Protein AF-A0A0M9WI41-F1 (afdb_monomer_lite)

Secondary structure (DSSP, 8-state):
--S-------HHHHHHHIIIII--SS--SS--TTHHHHHHHHHHHHHHHHHHHHHTS-HHHHHHHHHHHHHHHHHHHHB-SSSB-HHHHHHHHHTHHHH-EEEEEEGGGTEEEEEEEEGGGTEEEEEEEESS--HHHHHH-SS-EEEEE-SEEEEEEGGGGT-HHHHHHHHHHHHHHHH---GGGSPEEEETTEEEE-TTSPPPTHIIIIIIHHHHHTTEEE--PPPEEEEE---EE-SS-SS-EE--HHHHHHHHHHHHHHHHHS-TTHHHHHHHHHHHHHHHHHHHSTTS-SSHHHHHHHHHHHHHHHHHHHT-

pLDDT: mean 89.8, std 12.66, range [29.66, 98.81]

Organism: NCBI:txid229535

Sequence (316 aa):
MSQSQAMDVDGDLSSFIFHHIFLPLRLPQEAESNLVHLENRMIVVIRGVLQDFIQNVSPEAQQRWALARSMLGSWIQFHDEQGISELGLEIALSDLKTSGAIACHIRAQNCGWVAFYDGDKERLLVDAFEVSAQGKSVLSSSGGLLRRFPGVSVIISADKLVDPTFRSYLAATISQLASEEVSDMLPKSTKAEIEVDKIRETIHPGLVTEGLMIQLLALGTHNEEVKLVKCVRDEVNWMSALLPWRRSPAWLALRVALQLVLRRCFPQTEGRLHYKNFMLYLMATLAAKEGLSVRSHELVDCWKISHTRIGRRIYK

InterPro domains:
  IPR046541 Domain of unknown function DUF6606 [PF20255] (17-286)

Structure (mmCIF, N/CA/C/O backbone):
data_AF-A0A0M9WI41-F1
#
_entry.id   AF-A0A0M9WI41-F1
#
loop_
_atom_site.group_PDB
_atom_site.id
_atom_site.type_symbol
_atom_site.label_atom_id
_atom_site.label_alt_id
_atom_site.label_comp_id
_atom_site.label_asym_id
_atom_site.label_entity_id
_atom_site.label_seq_id
_atom_site.pdbx_PDB_ins_code
_atom_site.Cartn_x
_atom_site.Cartn_y
_atom_site.Cartn_z
_atom_site.occupancy
_atom_site.B_iso_or_equiv
_atom_site.auth_seq_id
_atom_site.auth_comp_id
_atom_site.auth_asym_id
_atom_site.auth_atom_id
_atom_site.pdbx_PDB_model_num
ATOM 1 N N . MET A 1 1 ? 11.045 20.051 17.468 1.00 31.20 1 MET A N 1
ATOM 2 C CA . MET A 1 1 ? 11.601 20.923 16.412 1.00 31.20 1 MET A CA 1
ATOM 3 C C . MET A 1 1 ? 10.467 21.287 15.463 1.00 31.20 1 MET A C 1
ATOM 5 O O . MET A 1 1 ? 9.684 20.412 15.128 1.00 31.20 1 MET A O 1
ATOM 9 N N . SER A 1 2 ? 10.341 22.588 15.195 1.00 29.66 2 SER A N 1
ATOM 10 C CA . SER A 1 2 ? 9.330 23.340 14.428 1.00 29.66 2 SER A CA 1
ATOM 11 C C . SER A 1 2 ? 8.346 22.584 13.519 1.00 29.66 2 SER A C 1
ATOM 13 O O . SER A 1 2 ? 8.741 21.888 12.588 1.00 29.66 2 SER A O 1
ATOM 15 N N . GLN A 1 3 ? 7.055 22.865 13.725 1.00 34.47 3 GLN A N 1
ATOM 16 C CA . GLN A 1 3 ? 5.992 22.771 12.718 1.00 34.47 3 GLN A CA 1
ATOM 17 C C . GLN A 1 3 ? 6.294 23.727 11.543 1.00 34.47 3 GLN A C 1
ATOM 19 O O . GLN A 1 3 ? 6.925 24.762 11.744 1.00 34.47 3 GLN A O 1
ATOM 24 N N . SER A 1 4 ? 5.824 23.389 10.337 1.00 34.81 4 SER A N 1
ATOM 25 C CA . SER A 1 4 ? 6.022 24.122 9.071 1.00 34.81 4 SER A CA 1
ATOM 26 C C . SER A 1 4 ? 7.413 24.005 8.418 1.00 34.81 4 SER A C 1
ATOM 28 O O . SER A 1 4 ? 8.068 25.005 8.135 1.00 34.81 4 SER A O 1
ATOM 30 N N . GLN A 1 5 ? 7.821 22.789 8.043 1.00 36.19 5 GLN A N 1
ATOM 31 C CA . GLN A 1 5 ? 8.461 22.656 6.730 1.00 36.19 5 GLN A CA 1
ATOM 32 C C . GLN A 1 5 ? 7.335 22.757 5.703 1.00 36.19 5 GLN A C 1
ATOM 34 O O . GLN A 1 5 ? 6.486 21.867 5.619 1.00 36.19 5 GLN A O 1
ATOM 39 N N . ALA A 1 6 ? 7.284 23.866 4.963 1.00 42.97 6 ALA A N 1
ATOM 40 C CA . ALA A 1 6 ? 6.558 23.888 3.705 1.00 42.97 6 ALA A CA 1
ATOM 41 C C . ALA A 1 6 ? 6.983 22.633 2.930 1.00 42.97 6 ALA A C 1
ATOM 43 O O . ALA A 1 6 ? 8.174 22.348 2.835 1.00 42.97 6 ALA A O 1
ATOM 44 N N . MET A 1 7 ? 6.016 21.830 2.488 1.00 54.47 7 MET A N 1
ATOM 45 C CA . MET A 1 7 ? 6.283 20.645 1.679 1.00 54.47 7 MET A CA 1
ATOM 46 C C . MET A 1 7 ? 6.990 21.096 0.399 1.00 54.47 7 MET A C 1
ATOM 48 O O . MET A 1 7 ? 6.311 21.501 -0.545 1.00 54.47 7 MET A O 1
ATOM 52 N N . ASP A 1 8 ? 8.321 21.087 0.402 1.00 59.47 8 ASP A N 1
ATOM 53 C CA . ASP A 1 8 ? 9.136 21.542 -0.716 1.00 59.47 8 ASP A CA 1
ATOM 54 C C . ASP A 1 8 ? 9.048 20.488 -1.824 1.00 59.47 8 ASP A C 1
ATOM 56 O O . ASP A 1 8 ? 9.677 19.421 -1.794 1.00 59.47 8 ASP A O 1
ATOM 60 N N . VAL A 1 9 ? 8.106 20.728 -2.733 1.00 69.75 9 VAL A N 1
ATOM 61 C CA . VAL A 1 9 ? 7.924 19.944 -3.947 1.00 69.75 9 VAL A CA 1
ATOM 62 C C . VAL A 1 9 ? 8.854 20.564 -4.976 1.00 69.75 9 VAL A C 1
ATOM 64 O O . VAL A 1 9 ? 8.488 21.523 -5.651 1.00 69.75 9 VAL A O 1
ATOM 67 N N . ASP A 1 10 ? 10.066 20.027 -5.052 1.00 84.31 10 ASP A N 1
ATOM 68 C CA . ASP A 1 10 ? 11.002 20.368 -6.119 1.00 84.31 10 ASP A CA 1
ATOM 69 C C . ASP A 1 10 ? 10.506 19.861 -7.487 1.00 84.31 10 ASP A C 1
ATOM 71 O O . ASP A 1 10 ? 9.485 19.172 -7.606 1.00 84.31 10 ASP A O 1
ATOM 75 N N . GLY A 1 11 ? 11.239 20.220 -8.544 1.00 84.44 11 GLY A N 1
ATOM 76 C CA . GLY A 1 11 ? 10.894 19.852 -9.918 1.00 84.44 11 GLY A CA 1
ATOM 77 C C . GLY A 1 11 ? 10.812 18.340 -10.154 1.00 84.44 11 GLY A C 1
ATOM 78 O O . GLY A 1 11 ? 9.956 17.893 -10.920 1.00 84.44 11 GLY A O 1
ATOM 79 N N . ASP A 1 12 ? 11.633 17.548 -9.463 1.00 89.12 12 ASP A N 1
ATOM 80 C CA . ASP A 1 12 ? 11.678 16.094 -9.638 1.00 89.12 12 ASP A CA 1
ATOM 81 C C . ASP A 1 12 ? 10.449 15.431 -9.013 1.00 89.12 12 ASP A C 1
ATOM 83 O O . ASP A 1 12 ? 9.746 14.662 -9.676 1.00 89.12 12 ASP A O 1
ATOM 87 N N . LEU A 1 13 ? 10.118 15.779 -7.764 1.00 91.62 13 LEU A N 1
ATOM 88 C CA . LEU A 1 13 ? 8.909 15.285 -7.103 1.00 91.62 13 LEU A CA 1
ATOM 89 C C . LEU A 1 13 ? 7.640 15.769 -7.811 1.00 91.62 13 LEU A C 1
ATOM 91 O O . LEU A 1 13 ? 6.653 15.034 -7.894 1.00 91.62 13 LEU A O 1
ATOM 95 N N . SER A 1 14 ? 7.668 16.993 -8.336 1.00 89.75 14 SER A N 1
ATOM 96 C CA . SER A 1 14 ? 6.590 17.564 -9.138 1.00 89.75 14 SER A CA 1
ATOM 97 C C . SER A 1 14 ? 6.302 16.723 -10.386 1.00 89.75 14 SER A C 1
ATOM 99 O O . SER A 1 14 ? 5.189 16.216 -10.565 1.00 89.75 14 SER A O 1
ATOM 101 N N . SER A 1 15 ? 7.340 16.484 -11.191 1.00 90.38 15 SER A N 1
ATOM 102 C CA . SER A 1 15 ? 7.292 15.632 -12.382 1.00 90.38 15 SER A CA 1
ATOM 103 C C . SER A 1 15 ? 6.835 14.210 -12.041 1.00 90.38 15 SER A C 1
ATOM 105 O O . SER A 1 15 ? 5.953 13.649 -12.698 1.00 90.38 15 SER A O 1
ATOM 107 N N . PHE A 1 16 ? 7.353 13.638 -10.953 1.00 93.69 16 PHE A N 1
ATOM 108 C CA . PHE A 1 16 ? 6.948 12.318 -10.481 1.00 93.69 16 PHE A CA 1
ATOM 109 C C . PHE A 1 16 ? 5.452 12.257 -10.131 1.00 93.69 16 PHE A C 1
ATOM 111 O O . PHE A 1 16 ? 4.718 11.379 -10.587 1.00 93.69 16 PHE A O 1
ATOM 118 N N . ILE A 1 17 ? 4.933 13.223 -9.371 1.00 93.50 17 ILE A N 1
ATOM 119 C CA . ILE A 1 17 ? 3.500 13.282 -9.054 1.00 93.50 17 ILE A CA 1
ATOM 120 C C . ILE A 1 17 ? 2.664 13.425 -10.333 1.00 93.50 17 ILE A C 1
ATOM 122 O O . ILE A 1 17 ? 1.634 12.753 -10.470 1.00 93.50 17 ILE A O 1
ATOM 126 N N . PHE A 1 18 ? 3.100 14.254 -11.283 1.00 90.44 18 PHE A N 1
ATOM 127 C CA . PHE A 1 18 ? 2.422 14.423 -12.565 1.00 90.44 18 PHE A CA 1
ATOM 128 C C . PHE A 1 18 ? 2.295 13.089 -13.317 1.00 90.44 18 PHE A C 1
ATOM 130 O O . PHE A 1 18 ? 1.178 12.637 -13.608 1.00 90.44 18 PHE A O 1
ATOM 137 N N . HIS A 1 19 ? 3.410 12.393 -13.536 1.00 92.81 19 HIS A N 1
ATOM 138 C CA . HIS A 1 19 ? 3.426 11.131 -14.276 1.00 92.81 19 HIS A CA 1
ATOM 139 C C . HIS A 1 19 ? 2.694 9.993 -13.543 1.00 92.81 19 HIS A C 1
ATOM 141 O O . HIS A 1 19 ? 1.961 9.224 -14.170 1.00 92.81 19 HIS A O 1
ATOM 147 N N . HIS A 1 20 ? 2.800 9.900 -12.213 1.00 94.19 20 HIS A N 1
ATOM 148 C CA . HIS A 1 20 ? 2.302 8.738 -11.466 1.00 94.19 20 HIS A CA 1
ATOM 149 C C . HIS A 1 20 ? 0.870 8.921 -10.920 1.00 94.19 20 HIS A C 1
ATOM 151 O O . HIS A 1 20 ? 0.096 7.952 -10.882 1.00 94.19 20 HIS A O 1
ATOM 157 N N . ILE A 1 21 ? 0.439 10.139 -10.562 1.00 93.31 21 ILE A N 1
ATOM 158 C CA . ILE A 1 21 ? -0.914 10.410 -10.030 1.00 93.31 21 ILE A CA 1
ATOM 159 C C . ILE A 1 21 ? -1.882 10.840 -11.139 1.00 93.31 21 ILE A C 1
ATOM 161 O O . ILE A 1 21 ? -2.954 10.221 -11.303 1.00 93.31 21 ILE A O 1
ATOM 165 N N . PHE A 1 22 ? -1.516 11.866 -11.913 1.00 90.38 22 PHE A N 1
ATOM 166 C CA . PHE A 1 22 ? -2.367 12.394 -12.983 1.00 90.38 22 PHE A CA 1
ATOM 167 C C . PHE A 1 22 ? -2.389 11.454 -14.186 1.00 90.38 22 PHE A C 1
ATOM 169 O O . PHE A 1 22 ? -3.486 11.166 -14.681 1.00 90.38 22 PHE A O 1
ATOM 176 N N . LEU A 1 23 ? -1.233 10.861 -14.513 1.00 89.75 23 LEU A N 1
ATOM 177 C CA . LEU A 1 23 ? -1.038 9.920 -15.619 1.00 89.75 23 LEU A CA 1
ATOM 178 C C . LEU A 1 23 ? -1.411 10.575 -16.969 1.00 89.75 23 LEU A C 1
ATOM 180 O O . LEU A 1 23 ? -2.476 10.267 -17.519 1.00 89.75 23 LEU A O 1
ATOM 184 N N . PRO A 1 24 ? -0.596 11.536 -17.449 1.00 89.19 24 PRO A N 1
ATOM 185 C CA . PRO A 1 24 ? -0.806 12.245 -18.713 1.00 89.19 24 PRO A CA 1
ATOM 186 C C . PRO A 1 24 ? -0.616 11.325 -19.929 1.00 89.19 24 PRO A C 1
ATOM 188 O O . PRO A 1 24 ? -0.199 10.179 -19.804 1.00 89.19 24 PRO A O 1
ATOM 191 N N . LEU A 1 25 ? -0.913 11.838 -21.129 1.00 84.69 25 LEU A N 1
ATOM 192 C CA . LEU A 1 25 ? -0.754 11.080 -22.380 1.00 84.69 25 LEU A CA 1
ATOM 193 C C . LEU A 1 25 ? 0.713 10.810 -22.737 1.00 84.69 25 LEU A C 1
ATOM 195 O O . LEU A 1 25 ? 1.020 9.777 -23.322 1.00 84.69 25 LEU A O 1
ATOM 199 N N . ARG A 1 26 ? 1.610 11.751 -22.427 1.00 87.75 26 ARG A N 1
ATOM 200 C CA . ARG A 1 26 ? 3.051 11.586 -22.634 1.00 87.75 26 ARG A CA 1
ATOM 201 C C . ARG A 1 26 ? 3.678 11.160 -21.321 1.00 87.75 26 ARG A C 1
ATOM 203 O O . ARG A 1 26 ? 3.680 11.933 -20.371 1.00 87.75 26 ARG A O 1
ATOM 210 N N . LEU A 1 27 ? 4.183 9.937 -21.295 1.00 91.69 27 LEU A N 1
ATOM 211 C CA . LEU A 1 27 ? 4.815 9.336 -20.129 1.00 91.69 27 LEU A CA 1
ATOM 212 C C . LEU A 1 27 ? 6.307 9.116 -20.401 1.00 91.69 27 LEU A C 1
ATOM 214 O O . LEU A 1 27 ? 6.694 8.992 -21.576 1.00 91.69 27 LEU A O 1
ATOM 218 N N . PRO A 1 28 ? 7.139 9.055 -19.347 1.00 93.88 28 PRO A N 1
ATOM 219 C CA . PRO A 1 28 ? 8.544 8.718 -19.495 1.00 93.88 28 PRO A CA 1
ATOM 220 C C . PRO A 1 28 ? 8.719 7.349 -20.159 1.00 93.88 28 PRO A C 1
ATOM 222 O O . PRO A 1 28 ? 7.807 6.523 -20.199 1.00 93.88 28 PRO A O 1
ATOM 225 N N . GLN A 1 29 ? 9.901 7.137 -20.729 1.00 93.88 29 GLN A N 1
ATOM 226 C CA . GLN A 1 29 ? 10.252 5.935 -21.495 1.00 93.88 29 GLN A CA 1
ATOM 227 C C . GLN A 1 29 ? 11.354 5.114 -20.811 1.00 93.88 29 GLN A C 1
ATOM 229 O O . GLN A 1 29 ? 11.883 4.171 -21.393 1.00 93.88 29 GLN A O 1
ATOM 234 N N . GLU A 1 30 ? 11.719 5.493 -19.592 1.00 94.00 30 GLU A N 1
ATOM 235 C CA . GLU A 1 30 ? 12.768 4.885 -18.785 1.00 94.00 30 GLU A CA 1
ATOM 236 C C . GLU A 1 30 ? 12.355 4.964 -17.314 1.00 94.00 30 GLU A C 1
ATOM 238 O O . GLU A 1 30 ? 11.685 5.916 -16.909 1.00 94.00 30 GLU A O 1
ATOM 243 N N . ALA A 1 31 ? 12.714 3.941 -16.539 1.00 92.62 31 ALA A N 1
ATOM 244 C CA . ALA A 1 31 ? 12.474 3.918 -15.101 1.00 92.62 31 ALA A CA 1
ATOM 245 C C . ALA A 1 31 ? 13.255 5.027 -14.376 1.00 92.62 31 ALA A C 1
ATOM 247 O O . ALA A 1 31 ? 14.412 5.299 -14.694 1.00 92.62 31 ALA A O 1
ATOM 248 N N . GLU A 1 32 ? 12.650 5.629 -13.354 1.00 93.56 32 GLU A N 1
ATOM 249 C CA . GLU A 1 32 ? 13.324 6.606 -12.504 1.00 93.56 32 GLU A CA 1
ATOM 250 C C . GLU A 1 32 ? 14.448 5.957 -11.681 1.00 93.56 32 GLU A C 1
ATOM 252 O O . GLU A 1 32 ? 14.227 4.985 -10.955 1.00 93.56 32 GLU A O 1
ATOM 257 N N . SER A 1 33 ? 15.651 6.536 -11.723 1.00 91.31 33 SER A N 1
ATOM 258 C CA . SER A 1 33 ? 16.814 6.045 -10.965 1.00 91.31 33 SER A CA 1
ATOM 259 C C . SER A 1 33 ? 16.666 6.210 -9.446 1.00 91.31 33 SER A C 1
ATOM 261 O O . SER A 1 33 ? 17.245 5.446 -8.681 1.00 91.31 33 SER A O 1
ATOM 263 N N . ASN A 1 34 ? 15.860 7.175 -9.002 1.00 92.81 34 ASN A N 1
ATOM 264 C CA . ASN A 1 34 ? 15.563 7.489 -7.603 1.00 92.81 34 ASN A CA 1
ATOM 265 C C . ASN A 1 34 ? 14.100 7.169 -7.226 1.00 92.81 34 ASN A C 1
ATOM 267 O O . ASN A 1 34 ? 13.521 7.821 -6.354 1.00 92.81 34 ASN A O 1
ATOM 271 N N . LEU A 1 35 ? 13.497 6.158 -7.868 1.00 93.75 35 LEU A N 1
ATOM 272 C CA . LEU A 1 35 ? 12.086 5.785 -7.695 1.00 93.75 35 LEU A CA 1
ATOM 273 C C . LEU A 1 35 ? 11.666 5.651 -6.221 1.00 93.75 35 LEU A C 1
ATOM 275 O O . LEU A 1 35 ? 10.645 6.205 -5.824 1.00 93.75 35 LEU A O 1
ATOM 279 N N . VAL A 1 36 ? 12.451 4.944 -5.399 1.00 94.31 36 VAL A N 1
ATOM 280 C CA . VAL A 1 36 ? 12.124 4.707 -3.977 1.00 94.31 36 VAL A CA 1
ATOM 281 C C . VAL A 1 36 ? 12.043 6.021 -3.199 1.00 94.31 36 VAL A C 1
ATOM 283 O O . VAL A 1 36 ? 11.078 6.261 -2.472 1.00 94.31 36 VAL A O 1
ATOM 286 N N . HIS A 1 37 ? 13.021 6.901 -3.406 1.00 95.06 37 HIS A N 1
ATOM 287 C CA . HIS A 1 37 ? 13.077 8.214 -2.775 1.00 95.06 37 HIS A CA 1
ATOM 288 C C . HIS A 1 37 ? 11.865 9.081 -3.162 1.00 95.06 37 HIS A C 1
ATOM 290 O O . HIS A 1 37 ? 11.204 9.668 -2.299 1.00 95.06 37 HIS A O 1
ATOM 296 N N . LEU A 1 38 ? 11.519 9.116 -4.454 1.00 95.62 38 LEU A N 1
ATOM 297 C CA . LEU A 1 38 ? 10.366 9.866 -4.964 1.00 95.62 38 LEU A CA 1
ATOM 298 C C . LEU A 1 38 ? 9.029 9.304 -4.457 1.00 95.62 38 LEU A C 1
ATOM 300 O O . LEU A 1 38 ? 8.138 10.073 -4.091 1.00 95.62 38 LEU A O 1
ATOM 304 N N . GLU A 1 39 ? 8.888 7.978 -4.365 1.00 96.12 39 GLU A N 1
ATOM 305 C CA . GLU A 1 39 ? 7.703 7.339 -3.785 1.00 96.12 39 GLU A CA 1
ATOM 306 C C . GLU A 1 39 ? 7.530 7.693 -2.303 1.00 96.12 39 GLU A C 1
ATOM 308 O O . GLU A 1 39 ? 6.428 8.070 -1.894 1.00 96.12 39 GLU A O 1
ATOM 313 N N . ASN A 1 40 ? 8.605 7.649 -1.510 1.00 95.31 40 ASN A N 1
ATOM 314 C CA . ASN A 1 40 ? 8.564 8.013 -0.092 1.00 95.31 40 ASN A CA 1
ATOM 315 C C . ASN A 1 40 ? 8.147 9.483 0.090 1.00 95.31 40 ASN A C 1
ATOM 317 O O . ASN A 1 40 ? 7.231 9.786 0.863 1.00 95.31 40 ASN A O 1
ATOM 321 N N . ARG A 1 41 ? 8.726 10.405 -0.692 1.00 95.44 41 ARG A N 1
ATOM 322 C CA . ARG A 1 41 ? 8.338 11.827 -0.679 1.00 95.44 41 ARG A CA 1
ATOM 323 C C . ARG A 1 41 ? 6.896 12.054 -1.141 1.00 95.44 41 ARG A C 1
ATOM 325 O O . ARG A 1 41 ? 6.181 12.855 -0.537 1.00 95.44 41 ARG A O 1
ATOM 332 N N . MET A 1 42 ? 6.420 11.327 -2.155 1.00 96.00 42 MET A N 1
ATOM 333 C CA . MET A 1 42 ? 5.022 11.382 -2.602 1.00 96.00 42 MET A CA 1
ATOM 334 C C . MET A 1 42 ? 4.056 10.985 -1.473 1.00 96.00 42 MET A C 1
ATOM 336 O O . MET A 1 42 ? 3.012 11.618 -1.303 1.00 96.00 42 MET A O 1
ATOM 340 N N . ILE A 1 43 ? 4.389 9.973 -0.669 1.00 96.69 43 ILE A N 1
ATOM 341 C CA . ILE A 1 43 ? 3.553 9.544 0.463 1.00 96.69 43 ILE A CA 1
ATOM 342 C C . ILE A 1 43 ? 3.502 10.622 1.553 1.00 96.69 43 ILE A C 1
ATOM 344 O O . ILE A 1 43 ? 2.416 10.911 2.065 1.00 96.69 43 ILE A O 1
ATOM 348 N N . VAL A 1 44 ? 4.629 11.283 1.847 1.00 96.31 44 VAL A N 1
ATOM 349 C CA . VAL A 1 44 ? 4.669 12.457 2.741 1.00 96.31 44 VAL A CA 1
ATOM 350 C C . VAL A 1 44 ? 3.735 13.555 2.229 1.00 96.31 44 VAL A C 1
ATOM 352 O O . VAL A 1 44 ? 2.929 14.085 2.998 1.00 96.31 44 VAL A O 1
ATOM 355 N N . VAL A 1 45 ? 3.771 13.840 0.921 1.00 96.06 45 VAL A N 1
ATOM 356 C CA . VAL A 1 45 ? 2.882 14.827 0.295 1.00 96.06 45 VAL A CA 1
ATOM 357 C C . VAL A 1 45 ? 1.412 14.461 0.476 1.00 96.06 45 VAL A C 1
ATOM 359 O O . VAL A 1 45 ? 0.612 15.292 0.910 1.00 96.06 45 VAL A O 1
ATOM 362 N N . ILE A 1 46 ? 1.047 13.214 0.184 1.00 97.12 46 ILE A N 1
ATOM 363 C CA . ILE A 1 46 ? -0.337 12.744 0.288 1.00 97.12 46 ILE A CA 1
ATOM 364 C C . ILE A 1 46 ? -0.822 12.778 1.740 1.00 97.12 46 ILE A C 1
ATOM 366 O O . ILE A 1 46 ? -1.968 13.156 1.983 1.00 97.12 46 ILE A O 1
ATOM 370 N N . ARG A 1 47 ? 0.034 12.436 2.711 1.00 97.19 47 ARG A N 1
ATOM 371 C CA . ARG A 1 47 ? -0.303 12.535 4.137 1.00 97.19 47 ARG A CA 1
ATOM 372 C C . ARG A 1 47 ? -0.554 13.982 4.562 1.00 97.19 47 ARG A C 1
ATOM 374 O O . ARG A 1 47 ? -1.484 14.214 5.331 1.00 97.19 47 ARG A O 1
ATOM 381 N N . GLY A 1 48 ? 0.231 14.937 4.058 1.00 95.69 48 GLY A N 1
ATOM 382 C CA . GLY A 1 48 ? -0.006 16.367 4.277 1.00 95.69 48 GLY A CA 1
ATOM 383 C C . GLY A 1 48 ? -1.378 16.798 3.757 1.00 95.69 48 GLY A C 1
ATOM 384 O O . GLY A 1 48 ? -2.194 17.315 4.510 1.00 95.69 48 GLY A O 1
ATOM 385 N N . VAL A 1 49 ? -1.699 16.456 2.507 1.00 96.38 49 VAL A N 1
ATOM 386 C CA . VAL A 1 49 ? -3.014 16.772 1.920 1.00 96.38 49 VAL A CA 1
ATOM 387 C C . VAL A 1 49 ? -4.162 16.068 2.656 1.00 96.38 49 VAL A C 1
ATOM 389 O O . VAL A 1 49 ? -5.250 16.626 2.798 1.00 96.38 49 VAL A O 1
ATOM 392 N N . LEU A 1 50 ? -3.940 14.850 3.159 1.00 97.44 50 LEU A N 1
ATOM 393 C CA . LEU A 1 50 ? -4.915 14.152 3.994 1.00 97.44 50 LEU A CA 1
ATOM 394 C C . LEU A 1 50 ? -5.171 14.883 5.317 1.00 97.44 50 LEU A C 1
ATOM 396 O O . LEU A 1 50 ? -6.317 14.945 5.757 1.00 97.44 50 LEU A O 1
ATOM 400 N N . GLN A 1 51 ? -4.137 15.442 5.945 1.00 96.38 51 GLN A N 1
ATOM 401 C CA . GLN A 1 51 ? -4.288 16.220 7.173 1.00 96.38 51 GLN A CA 1
ATOM 402 C C . GLN A 1 51 ? -5.210 17.430 6.961 1.00 96.38 51 GLN A C 1
ATOM 404 O O . GLN A 1 51 ? -6.083 17.668 7.797 1.00 96.38 51 GLN A O 1
ATOM 409 N N . ASP A 1 52 ? -5.074 18.126 5.832 1.00 95.25 52 ASP A N 1
ATOM 410 C CA . ASP A 1 52 ? -5.943 19.253 5.471 1.00 95.25 52 ASP A CA 1
ATOM 411 C C . ASP A 1 52 ? -7.368 18.780 5.146 1.00 95.25 52 ASP A C 1
ATOM 413 O O . ASP A 1 52 ? -8.356 19.378 5.571 1.00 95.25 52 ASP A O 1
ATOM 417 N N . PHE A 1 53 ? -7.506 17.657 4.432 1.00 96.31 53 PHE A N 1
ATOM 418 C CA . PHE A 1 53 ? -8.813 17.072 4.120 1.00 96.31 53 PHE A CA 1
ATOM 419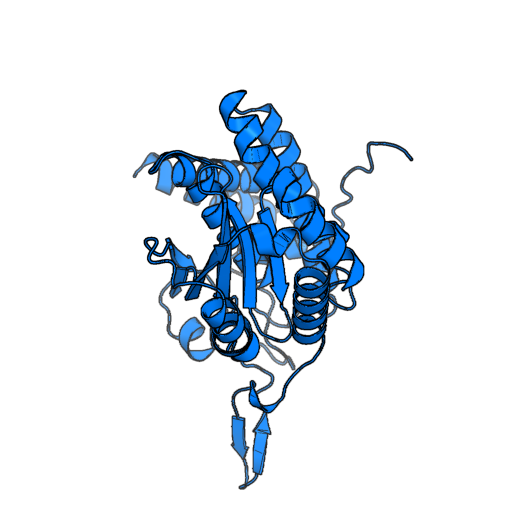 C C . PHE A 1 53 ? -9.617 16.744 5.386 1.00 96.31 53 PHE A C 1
ATOM 421 O O . PHE A 1 53 ? -10.819 17.000 5.438 1.00 96.31 53 PHE A O 1
ATOM 428 N N . ILE A 1 54 ? -8.958 16.216 6.422 1.00 96.38 54 ILE A N 1
ATOM 429 C CA . ILE A 1 54 ? -9.598 15.854 7.694 1.00 96.38 54 ILE A CA 1
ATOM 430 C C . ILE A 1 54 ? -10.226 17.075 8.375 1.00 96.38 54 ILE A C 1
ATOM 432 O O . ILE A 1 54 ? -11.296 16.959 8.961 1.00 96.38 54 ILE A O 1
ATOM 436 N N . GLN A 1 55 ? -9.634 18.262 8.252 1.00 93.88 55 GLN A N 1
ATOM 437 C CA . GLN A 1 55 ? -10.198 19.480 8.849 1.00 93.88 55 GLN A CA 1
ATOM 438 C C . GLN A 1 55 ? -11.532 19.902 8.208 1.00 93.88 55 GLN A C 1
ATOM 440 O O . GLN A 1 55 ? -12.292 20.650 8.814 1.00 93.88 55 GLN A O 1
ATOM 445 N N . ASN A 1 56 ? -11.833 19.396 7.009 1.00 92.12 56 ASN A N 1
ATOM 446 C CA . ASN A 1 56 ? -13.003 19.760 6.212 1.00 92.12 56 ASN A CA 1
ATOM 447 C C . ASN A 1 56 ? -14.129 18.707 6.244 1.00 92.12 56 ASN A C 1
ATOM 449 O O . ASN A 1 56 ? -15.110 18.838 5.511 1.00 92.12 56 ASN A O 1
ATOM 453 N N . VAL A 1 57 ? -14.005 17.645 7.050 1.00 93.56 57 VAL A N 1
ATOM 454 C CA . VAL A 1 57 ? -15.053 16.617 7.210 1.00 93.56 57 VAL A CA 1
ATOM 455 C C . VAL A 1 57 ? -15.729 16.699 8.582 1.00 93.56 57 VAL A C 1
ATOM 457 O O . VAL A 1 57 ? -15.206 17.334 9.499 1.00 93.56 57 VAL A O 1
ATOM 460 N N . SER A 1 58 ? -16.889 16.044 8.735 1.00 93.19 58 SER A N 1
ATOM 461 C CA . SER A 1 58 ? -17.622 16.023 10.009 1.00 93.19 58 SER A CA 1
ATOM 462 C C . SER A 1 58 ? -16.788 15.400 11.140 1.00 93.19 58 SER A C 1
ATOM 464 O O . SER A 1 58 ? -15.953 14.533 10.861 1.00 93.19 58 SER A O 1
ATOM 466 N N . PRO A 1 59 ? -17.015 15.774 12.412 1.00 92.38 59 PRO A N 1
ATOM 467 C CA . PRO A 1 59 ? -16.273 15.228 13.554 1.00 92.38 59 PRO A CA 1
ATOM 468 C C . PRO A 1 59 ? -16.250 13.689 13.615 1.00 92.38 59 PRO A C 1
ATOM 470 O O . PRO A 1 59 ? -15.216 13.083 13.894 1.00 92.38 59 PRO A O 1
ATOM 473 N N . GLU A 1 60 ? -17.356 13.030 13.268 1.00 89.81 60 GLU A N 1
ATOM 474 C CA . GLU A 1 60 ? -17.461 11.565 13.235 1.00 89.81 60 GLU A CA 1
ATOM 475 C C . GLU A 1 60 ? -16.602 10.956 12.118 1.00 89.81 60 GLU A C 1
ATOM 477 O O . GLU A 1 60 ? -16.058 9.855 12.253 1.00 89.81 60 GLU A O 1
ATOM 482 N N . ALA A 1 61 ? -16.479 11.655 10.988 1.00 93.25 61 ALA A N 1
ATOM 483 C CA . ALA A 1 61 ? -15.600 11.255 9.902 1.00 93.25 61 ALA A CA 1
ATOM 484 C C . ALA A 1 61 ? -14.128 11.525 10.250 1.00 93.25 61 ALA A C 1
ATOM 486 O O . ALA A 1 61 ? -13.272 10.733 9.858 1.00 93.25 61 ALA A O 1
ATOM 487 N N . GLN A 1 62 ? -13.823 12.583 11.012 1.00 95.25 62 GLN A N 1
ATOM 488 C CA . GLN A 1 62 ? -12.456 12.904 11.440 1.00 95.25 62 GLN A CA 1
ATOM 489 C C . GLN A 1 62 ? -11.828 11.757 12.228 1.00 95.25 62 GLN A C 1
ATOM 491 O O . GLN A 1 62 ? -10.705 11.361 11.925 1.00 95.25 62 GLN A O 1
ATOM 496 N N . GLN A 1 63 ? -12.564 11.172 13.178 1.00 91.25 63 GLN A N 1
ATOM 497 C CA . GLN A 1 63 ? -12.089 10.024 13.961 1.00 91.25 63 GLN A CA 1
ATOM 498 C C . GLN A 1 63 ? -11.746 8.824 13.067 1.00 91.25 63 GLN A C 1
ATOM 500 O O . GLN A 1 63 ? -10.677 8.231 13.186 1.00 91.25 63 GLN A O 1
ATOM 505 N N . ARG A 1 64 ? -12.611 8.506 12.099 1.00 93.44 64 ARG A N 1
ATOM 506 C CA . ARG A 1 64 ? -12.392 7.400 11.151 1.00 93.44 64 ARG A CA 1
ATOM 507 C C . ARG A 1 64 ? -11.211 7.654 10.217 1.00 93.44 64 ARG A C 1
ATOM 509 O O . ARG A 1 64 ? -10.437 6.743 9.928 1.00 93.44 64 ARG A O 1
ATOM 516 N N . TRP A 1 65 ? -11.051 8.892 9.754 1.00 96.06 65 TRP A N 1
ATOM 517 C CA . TRP A 1 65 ? -9.907 9.296 8.941 1.00 96.06 65 TRP A CA 1
ATOM 518 C C . TRP A 1 65 ? -8.606 9.395 9.735 1.00 96.06 65 TRP A C 1
ATOM 520 O O . TRP A 1 65 ? -7.536 9.233 9.145 1.00 96.06 65 TRP A O 1
ATOM 530 N N . ALA A 1 66 ? -8.669 9.601 11.053 1.00 94.31 66 ALA A N 1
ATOM 531 C CA . ALA A 1 66 ? -7.491 9.592 11.908 1.00 94.31 66 ALA A CA 1
ATOM 532 C C . ALA A 1 66 ? -6.757 8.246 11.828 1.00 94.31 66 ALA A C 1
ATOM 534 O O . ALA A 1 66 ? -5.533 8.258 11.774 1.00 94.31 66 ALA A O 1
ATOM 535 N N . LEU A 1 67 ? -7.476 7.124 11.695 1.00 95.06 67 LEU A N 1
ATOM 536 C CA . LEU A 1 67 ? -6.877 5.797 11.493 1.00 95.06 67 LEU A CA 1
ATOM 537 C C . LEU A 1 67 ? -6.102 5.713 10.168 1.00 95.06 67 LEU A C 1
ATOM 539 O O . LEU A 1 67 ? -4.952 5.288 10.135 1.00 95.06 67 LEU A O 1
ATOM 543 N N . ALA A 1 68 ? -6.685 6.203 9.068 1.00 96.75 68 ALA A N 1
ATOM 544 C CA . ALA A 1 68 ? -6.000 6.260 7.772 1.00 96.75 68 ALA A CA 1
ATOM 545 C C . ALA A 1 68 ? -4.780 7.203 7.794 1.00 96.75 68 ALA A C 1
ATOM 547 O O . ALA A 1 68 ? -3.766 6.935 7.147 1.00 96.75 68 ALA A O 1
ATOM 548 N N . ARG A 1 69 ? -4.857 8.300 8.557 1.00 97.38 69 ARG A N 1
ATOM 549 C CA . ARG A 1 69 ? -3.733 9.217 8.779 1.00 97.38 69 ARG A CA 1
ATOM 550 C C . ARG A 1 69 ? -2.627 8.573 9.616 1.00 97.38 69 ARG A C 1
ATOM 552 O O . ARG A 1 69 ? -1.455 8.780 9.301 1.00 97.38 69 ARG A O 1
ATOM 559 N N . SER A 1 70 ? -2.983 7.826 10.661 1.00 97.25 70 SER A N 1
ATOM 560 C CA . SER A 1 70 ? -2.041 7.069 11.489 1.00 97.25 70 SER A CA 1
ATOM 561 C C . SER A 1 70 ? -1.336 6.004 10.657 1.00 97.25 70 SER A C 1
ATOM 563 O O . SER A 1 70 ? -0.113 6.003 10.634 1.00 97.25 70 SER A O 1
ATOM 565 N N . MET A 1 71 ? -2.075 5.232 9.852 1.00 98.06 71 MET A N 1
ATOM 566 C CA . MET A 1 71 ? -1.521 4.260 8.899 1.00 98.06 7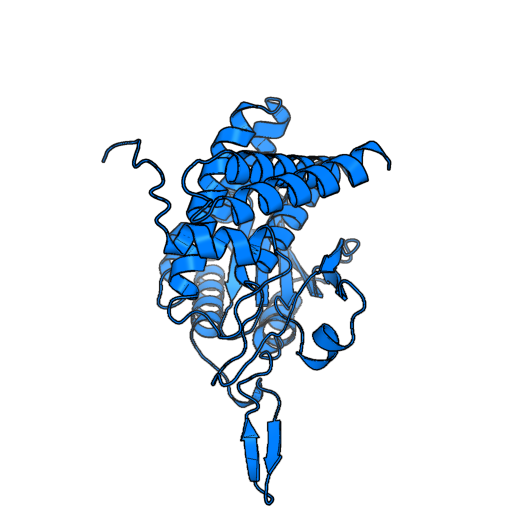1 MET A CA 1
ATOM 567 C C . MET A 1 71 ? -0.464 4.881 7.973 1.00 98.06 71 MET A C 1
ATOM 569 O O . MET A 1 71 ? 0.625 4.338 7.814 1.00 98.06 71 MET A O 1
ATOM 573 N N . LEU A 1 72 ? -0.766 6.039 7.375 1.00 97.94 72 LEU A N 1
ATOM 574 C CA . LEU A 1 72 ? 0.181 6.799 6.550 1.00 97.94 72 LEU A CA 1
ATOM 575 C C . LEU A 1 72 ? 1.373 7.338 7.355 1.00 97.94 72 LEU A C 1
ATOM 577 O O . LEU A 1 72 ? 2.470 7.457 6.822 1.00 97.94 72 LEU A O 1
ATOM 581 N N . GLY A 1 73 ? 1.156 7.699 8.621 1.00 97.50 73 GLY A N 1
ATOM 582 C CA . GLY A 1 73 ? 2.216 8.104 9.541 1.00 97.50 73 GLY A CA 1
ATOM 583 C C . GLY A 1 73 ? 3.192 6.966 9.815 1.00 97.50 73 GLY A C 1
ATOM 584 O O . GLY A 1 73 ? 4.387 7.157 9.621 1.00 97.50 73 GLY A O 1
ATOM 585 N N . SER A 1 74 ? 2.680 5.790 10.180 1.00 97.06 74 SER A N 1
ATOM 586 C CA . SER A 1 74 ? 3.486 4.588 10.399 1.00 97.06 74 SER A CA 1
ATOM 587 C C . SER A 1 74 ? 4.231 4.188 9.130 1.00 97.06 74 SER A C 1
ATOM 589 O O . SER A 1 74 ? 5.433 3.969 9.202 1.00 97.06 74 SER A O 1
ATOM 591 N N . TRP A 1 75 ? 3.565 4.206 7.963 1.00 97.62 75 TRP A N 1
ATOM 592 C CA . TRP A 1 75 ? 4.218 3.953 6.672 1.00 97.62 75 TRP A CA 1
ATOM 593 C C . TRP A 1 75 ? 5.475 4.811 6.514 1.00 97.62 75 TRP A C 1
ATOM 595 O O . TRP A 1 75 ? 6.538 4.285 6.223 1.00 97.62 75 TRP A O 1
ATOM 605 N N . ILE A 1 76 ? 5.374 6.126 6.727 1.00 96.88 76 ILE A N 1
ATOM 606 C CA . ILE A 1 76 ? 6.512 7.051 6.589 1.00 96.88 76 ILE A CA 1
ATOM 607 C C . ILE A 1 76 ? 7.597 6.790 7.641 1.00 96.88 76 ILE A C 1
ATOM 609 O O . ILE A 1 76 ? 8.765 7.027 7.370 1.00 96.88 76 ILE A O 1
ATOM 613 N N . GLN A 1 77 ? 7.224 6.347 8.842 1.00 95.69 77 GLN A N 1
ATOM 614 C CA . GLN A 1 77 ? 8.172 6.137 9.936 1.00 95.69 77 GLN A CA 1
ATOM 615 C C . GLN A 1 77 ? 9.054 4.907 9.740 1.00 95.69 77 GLN A C 1
ATOM 617 O O . GLN A 1 77 ? 10.229 4.966 10.087 1.00 95.69 77 GLN A O 1
ATOM 622 N N . PHE A 1 78 ? 8.498 3.804 9.229 1.00 95.88 78 PHE A N 1
ATOM 623 C CA . PHE A 1 78 ? 9.263 2.568 9.056 1.00 95.88 78 PHE A CA 1
ATOM 624 C C . PHE A 1 78 ? 9.744 2.337 7.623 1.00 95.88 78 PHE A C 1
ATOM 626 O O . PHE A 1 78 ? 10.526 1.418 7.420 1.00 95.88 78 PHE A O 1
ATOM 633 N N . HIS A 1 79 ? 9.298 3.108 6.628 1.00 93.88 79 HIS A N 1
ATOM 634 C CA . HIS A 1 79 ? 9.897 3.057 5.294 1.00 93.88 79 HIS A CA 1
ATOM 635 C C . HIS A 1 79 ? 11.092 4.002 5.192 1.00 93.88 79 HIS A C 1
ATOM 637 O O . HIS A 1 79 ? 10.969 5.200 5.442 1.00 93.88 79 HIS A O 1
ATOM 643 N N . ASP A 1 80 ? 12.213 3.475 4.717 1.00 86.31 80 ASP A N 1
ATOM 644 C CA . ASP A 1 80 ? 13.391 4.254 4.348 1.00 86.31 80 ASP A CA 1
ATOM 645 C C . ASP A 1 80 ? 13.848 3.906 2.918 1.00 86.31 80 ASP A C 1
ATOM 647 O O . ASP A 1 80 ? 13.093 3.336 2.123 1.00 86.31 80 ASP A O 1
ATOM 651 N N . GLU A 1 81 ? 15.051 4.340 2.538 1.00 84.62 81 GLU A N 1
ATOM 652 C CA . GLU A 1 81 ? 15.628 4.036 1.221 1.00 84.62 81 GLU A CA 1
ATOM 653 C C . GLU A 1 81 ? 16.138 2.590 1.106 1.00 84.62 81 GLU A C 1
ATOM 655 O O . GLU A 1 81 ? 16.312 2.100 -0.008 1.00 84.62 81 GLU A O 1
ATOM 660 N N . GLN A 1 82 ? 16.349 1.902 2.232 1.00 84.19 82 GLN A N 1
ATOM 661 C CA . GLN A 1 82 ? 16.857 0.529 2.308 1.00 84.19 82 GLN A CA 1
ATOM 662 C C . GLN A 1 82 ? 15.724 -0.506 2.369 1.00 84.19 82 GLN A C 1
ATOM 664 O O . GLN A 1 82 ? 15.942 -1.675 2.063 1.00 84.19 82 GLN A O 1
ATOM 669 N N . GLY A 1 83 ? 14.504 -0.089 2.717 1.00 90.69 83 GLY A N 1
ATOM 670 C CA . GLY A 1 83 ? 13.318 -0.933 2.692 1.00 90.69 83 GLY A CA 1
ATOM 671 C C . GLY A 1 83 ? 12.342 -0.598 3.812 1.00 90.69 83 GLY A C 1
ATOM 672 O O . GLY A 1 83 ? 11.807 0.511 3.882 1.00 90.69 83 GLY A O 1
ATOM 673 N N . ILE A 1 84 ? 12.049 -1.602 4.637 1.00 96.88 84 ILE A N 1
ATOM 674 C CA . ILE A 1 84 ? 11.183 -1.499 5.811 1.00 96.88 84 ILE A CA 1
ATOM 675 C C . ILE A 1 84 ? 12.043 -1.749 7.050 1.00 96.88 84 ILE A C 1
ATOM 677 O O . ILE A 1 84 ? 12.630 -2.814 7.183 1.00 96.88 84 ILE A O 1
ATOM 681 N N . SER A 1 85 ? 12.085 -0.792 7.972 1.00 97.31 85 SER A N 1
ATOM 682 C CA . SER A 1 85 ? 12.732 -0.936 9.273 1.00 97.31 85 SER A CA 1
ATOM 683 C C . SER A 1 85 ? 12.004 -1.983 10.114 1.00 97.31 85 SER A C 1
ATOM 685 O O . SER A 1 85 ? 10.843 -1.788 10.477 1.00 97.31 85 SER A O 1
ATOM 687 N N . GLU A 1 86 ? 12.701 -3.064 10.469 1.00 97.19 86 GLU A N 1
ATOM 688 C CA . GLU A 1 86 ? 12.188 -4.108 11.364 1.00 97.19 86 GLU A CA 1
ATOM 689 C C . GLU A 1 86 ? 11.704 -3.522 12.695 1.00 97.19 86 GLU A C 1
ATOM 691 O O . GLU A 1 86 ? 10.537 -3.676 13.048 1.00 97.19 86 GLU A O 1
ATOM 696 N N . LEU A 1 87 ? 12.563 -2.767 13.389 1.00 97.25 87 LEU A N 1
ATOM 697 C CA . LEU A 1 87 ? 12.213 -2.130 14.660 1.00 97.25 87 LEU A CA 1
ATOM 698 C C . LEU A 1 87 ? 11.036 -1.156 14.502 1.00 97.25 87 LEU A C 1
ATOM 700 O O . LEU A 1 87 ? 10.127 -1.134 15.330 1.00 97.25 87 LEU A O 1
ATOM 704 N N . GLY A 1 88 ? 11.032 -0.354 13.431 1.00 97.38 88 GLY A N 1
ATOM 705 C CA . GLY A 1 88 ? 9.943 0.582 13.155 1.00 97.38 88 GLY A CA 1
ATOM 706 C C . GLY A 1 88 ? 8.605 -0.125 12.925 1.00 97.38 88 GLY A C 1
ATOM 707 O O . GLY A 1 88 ? 7.572 0.327 13.424 1.00 97.38 88 GLY A O 1
ATOM 708 N N . LEU A 1 89 ? 8.616 -1.251 12.208 1.00 98.06 89 LEU A N 1
ATOM 709 C CA . LEU A 1 89 ? 7.426 -2.062 11.975 1.00 98.06 89 LEU A CA 1
ATOM 710 C C . LEU A 1 89 ? 6.974 -2.790 13.247 1.00 98.06 89 LEU A C 1
ATOM 712 O O . LEU A 1 89 ? 5.774 -2.856 13.500 1.00 98.06 89 LEU A O 1
ATOM 716 N N . GLU A 1 90 ? 7.896 -3.287 14.072 1.00 98.06 90 GLU A N 1
ATOM 717 C CA . GLU A 1 90 ? 7.561 -3.911 15.355 1.00 98.06 90 GLU A CA 1
ATOM 718 C C . GLU A 1 90 ? 6.855 -2.922 16.296 1.00 98.06 90 GLU A C 1
ATOM 720 O O . GLU A 1 90 ? 5.813 -3.254 16.868 1.00 98.06 90 GLU A O 1
ATOM 725 N N . ILE A 1 91 ? 7.365 -1.687 16.393 1.00 97.44 91 ILE A N 1
ATOM 726 C CA . ILE A 1 91 ? 6.733 -0.599 17.158 1.00 97.44 91 ILE A CA 1
ATOM 727 C C . ILE A 1 91 ? 5.354 -0.264 16.576 1.00 97.44 91 ILE A C 1
ATOM 729 O O . ILE A 1 91 ? 4.370 -0.140 17.307 1.00 97.44 91 ILE A O 1
ATOM 733 N N . ALA A 1 92 ? 5.240 -0.167 15.249 1.00 97.88 92 ALA A N 1
ATOM 734 C CA . ALA A 1 92 ? 3.947 0.074 14.620 1.00 97.88 92 ALA A CA 1
ATOM 735 C C . ALA A 1 92 ? 2.945 -1.045 14.962 1.00 97.88 92 ALA A C 1
ATOM 737 O O . ALA A 1 92 ? 1.798 -0.756 15.302 1.00 97.88 92 ALA A O 1
ATOM 738 N N . LEU A 1 93 ? 3.374 -2.314 14.929 1.00 98.06 93 LEU A N 1
ATOM 739 C CA . LEU A 1 93 ? 2.553 -3.471 15.295 1.00 98.06 93 LEU A CA 1
ATOM 740 C C . LEU A 1 93 ? 2.134 -3.446 16.771 1.00 98.06 93 LEU A C 1
ATOM 742 O O . LEU A 1 93 ? 0.991 -3.803 17.065 1.00 98.06 93 LEU A O 1
ATOM 746 N N . SER A 1 94 ? 3.002 -3.013 17.695 1.00 97.12 94 SER A N 1
ATOM 747 C CA . SER A 1 94 ? 2.619 -2.862 19.108 1.00 97.12 94 SER A CA 1
ATOM 748 C C . SER A 1 94 ? 1.565 -1.775 19.306 1.00 97.12 94 SER A C 1
ATOM 750 O O . SER A 1 94 ? 0.657 -1.938 20.120 1.00 97.12 94 SER A O 1
ATOM 752 N N . ASP A 1 95 ? 1.627 -0.717 18.499 1.00 96.69 95 ASP A N 1
ATOM 753 C CA . ASP A 1 95 ? 0.679 0.397 18.523 1.00 96.69 95 ASP A CA 1
ATOM 754 C C . ASP A 1 95 ? -0.557 0.149 17.645 1.00 96.69 95 ASP A C 1
ATOM 756 O O . ASP A 1 95 ? -1.421 1.018 17.506 1.00 96.69 95 ASP A O 1
ATOM 760 N N . LEU A 1 96 ? -0.697 -1.026 17.021 1.00 97.12 96 LEU A N 1
ATOM 761 C CA . LEU A 1 96 ? -1.759 -1.262 16.042 1.00 97.12 96 LEU A CA 1
ATOM 762 C C . LEU A 1 96 ? -3.164 -1.172 16.655 1.00 97.12 96 LEU A C 1
ATOM 764 O O . LEU A 1 96 ? -4.092 -0.708 15.993 1.00 97.12 96 LEU A O 1
ATOM 768 N N . LYS A 1 97 ? -3.328 -1.548 17.931 1.00 95.81 97 LYS A N 1
ATOM 769 C CA . LYS A 1 97 ? -4.627 -1.432 18.613 1.00 95.81 97 LYS A CA 1
ATOM 770 C C . LYS A 1 97 ? -5.091 0.020 18.782 1.00 95.81 97 LYS A C 1
ATOM 772 O O . LYS A 1 97 ? -6.290 0.276 18.801 1.00 95.81 97 LYS A O 1
ATOM 777 N N . THR A 1 98 ? -4.161 0.969 18.886 1.00 94.38 98 THR A N 1
ATOM 778 C CA . THR A 1 98 ? -4.468 2.399 19.055 1.00 94.38 98 THR A CA 1
ATOM 779 C C . THR A 1 98 ? -4.447 3.154 17.725 1.00 94.38 98 THR A C 1
ATOM 781 O O . THR A 1 98 ? -5.274 4.035 17.498 1.00 94.38 98 THR A O 1
ATOM 784 N N . SER A 1 99 ? -3.533 2.801 16.820 1.00 94.94 99 SER A N 1
ATOM 785 C CA . SER A 1 99 ? -3.409 3.409 15.489 1.00 94.94 99 SER A CA 1
ATOM 786 C C . SER A 1 99 ? -4.425 2.870 14.472 1.00 94.94 99 SER A C 1
ATOM 788 O O . SER A 1 99 ? -4.747 3.558 13.500 1.00 94.94 99 SER A O 1
ATOM 790 N N . GLY A 1 100 ? -4.955 1.667 14.707 1.00 96.44 100 GLY A N 1
ATOM 791 C CA . GLY A 1 100 ? -6.032 0.997 13.975 1.00 96.44 100 GLY A CA 1
ATOM 792 C C . GLY A 1 100 ? -5.612 0.304 12.681 1.00 96.44 100 GLY A C 1
ATOM 793 O O . GLY A 1 100 ? -6.153 -0.754 12.361 1.00 96.44 100 GLY A O 1
ATOM 794 N N . ALA A 1 101 ? -4.659 0.857 11.927 1.00 97.81 101 ALA A N 1
ATOM 795 C CA . ALA A 1 101 ? -4.195 0.241 10.688 1.00 97.81 101 ALA A CA 1
ATOM 796 C C . ALA A 1 101 ? -2.723 0.527 10.379 1.00 97.81 101 ALA A C 1
ATOM 798 O O . ALA A 1 101 ? -2.228 1.625 10.619 1.00 97.81 101 ALA A O 1
ATOM 799 N N . ILE A 1 102 ? -2.069 -0.441 9.740 1.00 98.06 102 ILE A N 1
ATOM 800 C CA . ILE A 1 102 ? -0.741 -0.328 9.132 1.00 98.06 102 ILE A CA 1
ATOM 801 C C . ILE A 1 102 ? -0.859 -0.763 7.679 1.00 98.06 102 ILE A C 1
ATOM 803 O O . ILE A 1 102 ? -1.599 -1.689 7.351 1.00 98.06 102 ILE A O 1
ATOM 807 N N . ALA A 1 103 ? -0.110 -0.111 6.801 1.00 98.38 103 ALA A N 1
ATOM 808 C CA . ALA A 1 103 ? 0.084 -0.588 5.448 1.00 98.38 103 ALA A CA 1
ATOM 809 C C . ALA A 1 103 ? 1.536 -0.381 5.042 1.00 98.38 103 ALA A C 1
ATOM 811 O O . ALA A 1 103 ? 2.170 0.561 5.514 1.00 98.38 103 ALA A O 1
ATOM 812 N N . CYS A 1 104 ? 2.038 -1.240 4.163 1.00 97.44 104 CYS A N 1
ATOM 813 C CA . CYS A 1 104 ? 3.374 -1.117 3.600 1.00 97.44 104 CYS A CA 1
ATOM 814 C C . CYS A 1 104 ? 3.435 -1.650 2.166 1.00 97.44 104 CYS A C 1
ATOM 816 O O . CYS A 1 104 ? 2.536 -2.355 1.688 1.00 97.44 104 CYS A O 1
ATOM 818 N N . HIS A 1 105 ? 4.509 -1.284 1.469 1.00 97.81 105 HIS A N 1
ATOM 819 C CA . HIS A 1 105 ? 4.861 -1.843 0.171 1.00 97.81 105 HIS A CA 1
ATOM 820 C C . HIS A 1 105 ? 6.087 -2.743 0.331 1.00 97.81 105 HIS A C 1
ATOM 822 O O . HIS A 1 105 ? 7.208 -2.259 0.467 1.00 97.81 105 HIS A O 1
ATOM 828 N N . ILE A 1 106 ? 5.864 -4.055 0.280 1.00 97.81 106 ILE A N 1
ATOM 829 C CA . ILE A 1 106 ? 6.911 -5.077 0.282 1.00 97.81 106 ILE A CA 1
ATOM 830 C C . ILE A 1 106 ? 7.481 -5.142 -1.138 1.00 97.81 106 ILE A C 1
ATOM 832 O O . ILE A 1 106 ? 7.038 -5.927 -1.981 1.00 97.81 106 ILE A O 1
ATOM 836 N N . ARG A 1 107 ? 8.400 -4.215 -1.423 1.00 95.31 107 ARG A N 1
ATOM 837 C CA . ARG A 1 107 ? 8.849 -3.875 -2.777 1.00 95.31 107 ARG A CA 1
ATOM 838 C C . ARG A 1 107 ? 9.481 -5.040 -3.513 1.00 95.31 107 ARG A C 1
ATOM 840 O O . ARG A 1 107 ? 9.060 -5.319 -4.635 1.00 95.31 107 ARG A O 1
ATOM 847 N N . ALA A 1 108 ? 10.443 -5.710 -2.882 1.00 95.69 108 ALA A N 1
ATOM 848 C CA . ALA A 1 108 ? 11.142 -6.829 -3.499 1.00 95.69 108 ALA A CA 1
ATOM 849 C C . ALA A 1 108 ? 10.198 -7.999 -3.833 1.00 95.69 108 ALA A C 1
ATOM 851 O O . ALA A 1 108 ? 10.525 -8.808 -4.688 1.00 95.69 108 ALA A O 1
ATOM 852 N N . GLN A 1 109 ? 8.985 -8.042 -3.258 1.00 97.19 109 GLN A N 1
ATOM 853 C CA . GLN A 1 109 ? 7.956 -9.039 -3.586 1.00 97.19 109 GLN A CA 1
ATOM 854 C C . GLN A 1 109 ? 6.745 -8.467 -4.326 1.00 97.19 109 GLN A C 1
ATOM 856 O O . GLN A 1 109 ? 5.695 -9.101 -4.338 1.00 97.19 109 GLN A O 1
ATOM 861 N N . ASN A 1 110 ? 6.822 -7.266 -4.915 1.00 97.31 110 ASN A N 1
ATOM 862 C CA . ASN A 1 110 ? 5.714 -6.676 -5.683 1.00 97.31 110 ASN A CA 1
ATOM 863 C C . ASN A 1 110 ? 4.353 -6.734 -4.941 1.00 97.31 110 ASN A C 1
ATOM 865 O O . ASN A 1 110 ? 3.295 -6.959 -5.543 1.00 97.31 110 ASN A O 1
ATOM 869 N N . CYS A 1 111 ? 4.360 -6.552 -3.615 1.00 98.50 111 CYS A N 1
ATOM 870 C CA . CYS A 1 111 ? 3.185 -6.792 -2.784 1.00 98.50 111 CYS A CA 1
ATOM 871 C C . CYS A 1 111 ? 2.850 -5.593 -1.894 1.00 98.50 111 CYS A C 1
ATOM 873 O O . CYS A 1 111 ? 3.681 -5.077 -1.153 1.00 98.50 111 CYS A O 1
ATOM 875 N N . GLY A 1 112 ? 1.591 -5.168 -1.931 1.00 98.56 112 GLY A N 1
ATOM 876 C CA . GLY A 1 112 ? 1.001 -4.317 -0.908 1.00 98.56 112 GLY A CA 1
ATOM 877 C C . GLY A 1 112 ? 0.488 -5.178 0.238 1.00 98.56 112 GLY A C 1
ATOM 878 O O . GLY A 1 112 ? -0.115 -6.228 0.004 1.00 98.56 112 GLY A O 1
ATOM 879 N N . TRP A 1 113 ? 0.715 -4.725 1.465 1.00 98.69 113 TRP A N 1
ATOM 880 C CA . TRP A 1 113 ? 0.285 -5.412 2.677 1.00 98.69 113 TRP A CA 1
ATOM 881 C C . TRP A 1 113 ? -0.448 -4.439 3.598 1.00 98.69 113 TRP A C 1
ATOM 883 O O . TRP A 1 113 ? -0.069 -3.269 3.692 1.00 98.69 113 TRP A O 1
ATOM 893 N N . VAL A 1 114 ? -1.532 -4.892 4.228 1.00 98.81 114 VAL A N 1
ATOM 894 C CA . VAL A 1 114 ? -2.351 -4.077 5.137 1.00 98.81 114 VAL A CA 1
ATOM 895 C C . VAL A 1 114 ? -2.742 -4.906 6.346 1.00 98.81 114 VAL A C 1
ATOM 897 O O . VAL A 1 114 ? -3.335 -5.968 6.192 1.00 98.81 114 VAL A O 1
ATOM 900 N N . ALA A 1 115 ? -2.492 -4.380 7.536 1.00 98.50 115 ALA A N 1
ATOM 901 C CA . ALA A 1 115 ? -3.053 -4.872 8.782 1.00 98.50 115 ALA A CA 1
ATOM 902 C C . ALA A 1 115 ? -4.081 -3.874 9.313 1.00 98.50 115 ALA A C 1
ATOM 904 O O . ALA A 1 115 ? -3.831 -2.671 9.352 1.00 98.50 115 ALA A O 1
ATOM 905 N N . PHE A 1 116 ? -5.242 -4.369 9.724 1.00 98.25 116 PHE A N 1
ATOM 906 C CA . PHE A 1 116 ? -6.321 -3.574 10.295 1.00 98.25 116 PHE A CA 1
ATOM 907 C C . PHE A 1 116 ? -6.844 -4.251 11.557 1.00 98.25 116 PHE A C 1
ATOM 909 O O . PHE A 1 116 ? -7.268 -5.407 11.511 1.00 98.25 116 PHE A O 1
ATOM 916 N N . TYR A 1 117 ? -6.842 -3.526 12.668 1.00 97.94 117 TYR A N 1
ATOM 917 C CA . TYR A 1 117 ? -7.428 -3.984 13.917 1.00 97.94 117 TYR A CA 1
ATOM 918 C C . TYR A 1 117 ? -8.911 -3.611 13.974 1.00 97.94 117 TYR A C 1
ATOM 920 O O . TYR A 1 117 ? -9.287 -2.441 13.926 1.00 97.94 117 TYR A O 1
ATOM 928 N N . ASP A 1 118 ? -9.752 -4.634 14.072 1.00 96.06 118 ASP A N 1
ATOM 929 C CA . ASP A 1 118 ? -11.190 -4.517 14.280 1.00 96.06 118 ASP A CA 1
ATOM 930 C C . ASP A 1 118 ? -11.475 -4.712 15.773 1.00 96.06 118 ASP A C 1
ATOM 932 O O . ASP A 1 118 ? -11.578 -5.843 16.259 1.00 96.06 118 ASP A O 1
ATOM 936 N N . GLY A 1 119 ? -11.540 -3.587 16.494 1.00 93.75 119 GLY A N 1
ATOM 937 C CA . GLY A 1 119 ? -11.743 -3.554 17.944 1.00 93.75 119 GLY A CA 1
ATOM 938 C C . GLY A 1 119 ? -13.120 -4.046 18.388 1.00 93.75 119 GLY A C 1
ATOM 939 O O . GLY A 1 119 ? -13.234 -4.617 19.465 1.00 93.75 119 GLY A O 1
ATOM 940 N N . ASP A 1 120 ? -14.149 -3.939 17.541 1.00 93.06 120 ASP A N 1
ATOM 941 C CA . ASP A 1 120 ? -15.492 -4.434 17.877 1.00 93.06 120 ASP A CA 1
ATOM 942 C C . ASP A 1 120 ? -15.520 -5.966 17.997 1.00 93.06 120 ASP A C 1
ATOM 944 O O . ASP A 1 120 ? -16.352 -6.538 18.703 1.00 93.06 120 ASP A O 1
ATOM 948 N N . LYS A 1 121 ? -14.616 -6.643 17.281 1.00 95.50 121 LYS A N 1
ATOM 949 C CA . LYS A 1 121 ? -14.534 -8.108 17.211 1.00 95.50 121 LYS A CA 1
ATOM 950 C C . LYS A 1 121 ? -13.227 -8.673 17.764 1.00 95.50 121 LYS A C 1
ATOM 952 O O . LYS A 1 121 ? -12.996 -9.868 17.604 1.00 95.50 121 LYS A O 1
ATOM 957 N N . GLU A 1 122 ? -12.375 -7.833 18.356 1.00 96.69 122 GLU A N 1
ATOM 958 C CA . GLU A 1 122 ? -11.030 -8.185 18.835 1.00 96.69 122 GLU A CA 1
ATOM 959 C C . GLU A 1 122 ? -10.239 -9.051 17.837 1.00 96.69 122 GLU A C 1
ATOM 961 O O . GLU A 1 122 ? -9.640 -10.074 18.182 1.00 96.69 122 GLU A O 1
ATOM 966 N N . ARG A 1 123 ? -10.231 -8.642 16.565 1.00 97.44 123 ARG A N 1
ATOM 967 C CA . ARG A 1 123 ? -9.570 -9.399 15.494 1.00 97.44 123 ARG A CA 1
ATOM 968 C C . ARG A 1 123 ? -8.631 -8.539 14.667 1.00 97.44 123 ARG A C 1
ATOM 970 O O . ARG A 1 123 ? -8.850 -7.344 14.476 1.00 97.44 123 ARG A O 1
ATOM 977 N N . LEU A 1 124 ? -7.599 -9.179 14.137 1.00 98.19 124 LEU A N 1
ATOM 978 C CA . LEU A 1 124 ? -6.657 -8.586 13.206 1.00 98.19 124 LEU A CA 1
ATOM 979 C C . LEU A 1 124 ? -6.950 -9.098 11.796 1.00 98.19 124 LEU A C 1
ATOM 981 O O . LEU A 1 124 ? -6.869 -10.296 11.531 1.00 98.19 124 LEU A O 1
ATOM 985 N N . LEU A 1 125 ? -7.271 -8.181 10.889 1.00 98.38 125 LEU A N 1
ATOM 986 C CA . LEU A 1 125 ? -7.421 -8.460 9.468 1.00 98.38 125 LEU A CA 1
ATOM 987 C C . LEU A 1 125 ? -6.106 -8.144 8.769 1.00 98.38 125 LEU A C 1
ATOM 989 O O . LEU A 1 125 ? -5.625 -7.016 8.851 1.00 98.38 125 LEU A O 1
ATOM 993 N N . VAL A 1 126 ? -5.557 -9.121 8.057 1.00 98.56 126 VAL A N 1
ATOM 994 C CA . VAL A 1 126 ? -4.325 -8.978 7.284 1.00 98.56 126 VAL A CA 1
ATOM 995 C C . VAL A 1 126 ? -4.619 -9.240 5.814 1.00 98.56 126 VAL A C 1
ATOM 997 O O . VAL A 1 126 ? -5.172 -10.277 5.454 1.00 98.56 126 VAL A O 1
ATOM 1000 N N . ASP A 1 127 ? -4.246 -8.301 4.956 1.00 98.69 127 ASP A N 1
ATOM 1001 C CA . ASP A 1 127 ? -4.445 -8.359 3.515 1.00 98.69 127 ASP A CA 1
ATOM 1002 C C . ASP A 1 127 ? -3.110 -8.326 2.779 1.00 98.69 127 ASP A C 1
ATOM 1004 O O . ASP A 1 127 ? -2.235 -7.529 3.112 1.00 98.69 127 ASP A O 1
ATOM 1008 N N . ALA A 1 128 ? -3.009 -9.104 1.704 1.00 98.69 128 ALA A N 1
ATOM 1009 C CA . ALA A 1 128 ? -1.899 -9.046 0.762 1.00 98.69 128 ALA A CA 1
ATOM 1010 C C . ALA A 1 128 ? -2.420 -8.969 -0.676 1.00 98.69 128 ALA A C 1
ATOM 1012 O O . ALA A 1 128 ? -3.436 -9.583 -1.036 1.00 98.69 128 ALA A O 1
ATOM 1013 N N . PHE A 1 129 ? -1.750 -8.187 -1.519 1.00 98.50 129 PHE A N 1
ATOM 1014 C CA . PHE A 1 129 ? -2.123 -8.043 -2.920 1.00 98.50 129 PHE A CA 1
ATOM 1015 C C . PHE A 1 129 ? -0.967 -7.580 -3.804 1.00 98.50 129 PHE A C 1
ATOM 1017 O O . PHE A 1 129 ? -0.195 -6.703 -3.440 1.00 98.50 129 PHE A O 1
ATOM 1024 N N . GLU A 1 130 ? -0.922 -8.103 -5.025 1.00 98.12 130 GLU A N 1
ATOM 1025 C CA . GLU A 1 130 ? 0.028 -7.689 -6.060 1.00 98.12 130 GLU A CA 1
ATOM 1026 C C . GLU A 1 130 ? -0.152 -6.204 -6.434 1.00 98.12 130 GLU A C 1
ATOM 1028 O O . GLU A 1 130 ? -1.277 -5.760 -6.703 1.00 98.12 130 GLU A O 1
ATOM 1033 N N . VAL A 1 131 ? 0.932 -5.431 -6.538 1.00 96.94 131 VAL A N 1
ATOM 1034 C CA . VAL A 1 131 ? 0.856 -3.986 -6.851 1.00 96.94 131 VAL A CA 1
ATOM 1035 C C . VAL A 1 131 ? 1.254 -3.615 -8.279 1.00 96.94 131 VAL A C 1
ATOM 1037 O O . VAL A 1 131 ? 0.829 -2.565 -8.756 1.00 96.94 131 VAL A O 1
ATOM 1040 N N . SER A 1 132 ? 1.914 -4.506 -9.011 1.00 95.00 132 SER A N 1
ATOM 1041 C CA . SER A 1 132 ? 2.278 -4.311 -10.422 1.00 95.00 132 SER A CA 1
ATOM 1042 C C . SER A 1 132 ? 1.954 -5.565 -11.214 1.00 95.00 132 SER A C 1
ATOM 1044 O O . SER A 1 132 ? 2.312 -6.661 -10.797 1.00 95.00 132 SER A O 1
ATOM 1046 N N . ALA A 1 133 ? 1.270 -5.416 -12.345 1.00 93.38 133 ALA A N 1
ATOM 1047 C CA . ALA A 1 133 ? 0.936 -6.551 -13.196 1.00 93.38 133 ALA A CA 1
ATOM 1048 C C . ALA A 1 133 ? 2.042 -6.818 -14.230 1.00 93.38 133 ALA A C 1
ATOM 1050 O O . ALA A 1 133 ? 2.762 -5.906 -14.653 1.00 93.38 133 ALA A O 1
ATOM 1051 N N . GLN A 1 134 ? 2.102 -8.059 -14.713 1.00 91.44 134 GLN A N 1
ATOM 1052 C CA . GLN A 1 134 ? 2.989 -8.437 -15.813 1.00 91.44 134 GLN A CA 1
ATOM 1053 C C . GLN A 1 134 ? 2.769 -7.558 -17.050 1.00 91.44 134 GLN A C 1
ATOM 1055 O O . GLN A 1 134 ? 1.634 -7.201 -17.390 1.00 91.44 134 GLN A O 1
ATOM 1060 N N . GLY A 1 135 ? 3.857 -7.247 -17.760 1.00 87.56 135 GLY A N 1
ATOM 1061 C CA . GLY A 1 135 ? 3.849 -6.304 -18.877 1.00 87.56 135 GLY A CA 1
ATOM 1062 C C . GLY A 1 135 ? 2.891 -6.715 -19.990 1.00 87.56 135 GLY A C 1
ATOM 1063 O O . GLY A 1 135 ? 2.133 -5.887 -20.488 1.00 87.56 135 GLY A O 1
ATOM 1064 N N . LYS A 1 136 ? 2.819 -8.013 -20.307 1.00 88.00 136 LYS A N 1
ATOM 1065 C CA . LYS A 1 136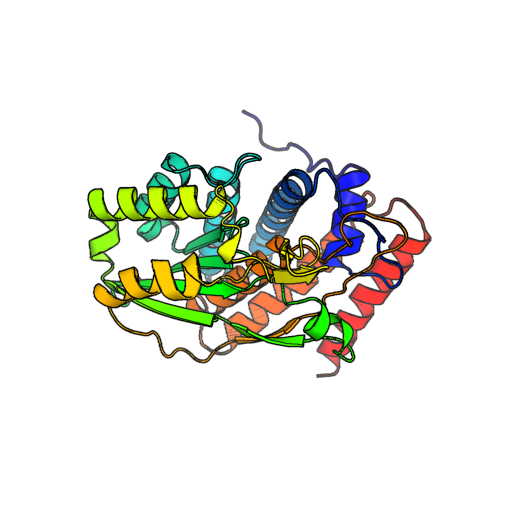 ? 1.866 -8.551 -21.293 1.00 88.00 136 LYS A CA 1
ATOM 1066 C C . LYS A 1 136 ? 0.409 -8.207 -20.962 1.00 88.00 136 LYS A C 1
ATOM 1068 O O . LYS A 1 136 ? -0.351 -7.833 -21.855 1.00 88.00 136 LYS A O 1
ATOM 1073 N N . SER A 1 137 ? 0.009 -8.331 -19.698 1.00 88.31 137 SER A N 1
ATOM 1074 C CA . SER A 1 137 ? -1.354 -8.013 -19.261 1.00 88.31 137 SER A CA 1
ATOM 1075 C C . SER A 1 137 ? -1.630 -6.517 -19.387 1.00 88.31 137 SER A C 1
ATOM 1077 O O . SER A 1 137 ? -2.690 -6.131 -19.870 1.00 88.31 137 SER A O 1
ATOM 1079 N N . VAL A 1 138 ? -0.662 -5.673 -19.018 1.00 88.50 138 VAL A N 1
ATOM 1080 C CA . VAL A 1 138 ? -0.779 -4.212 -19.151 1.00 88.50 138 VAL A CA 1
ATOM 1081 C C . VAL A 1 138 ? -0.940 -3.810 -20.620 1.00 88.50 138 VAL A C 1
ATOM 1083 O O . VAL A 1 138 ? -1.940 -3.186 -20.972 1.00 88.50 138 VAL A O 1
ATOM 1086 N N . LEU A 1 139 ? -0.020 -4.254 -21.483 1.00 86.62 139 LEU A N 1
ATOM 1087 C CA . LEU A 1 139 ? 0.032 -3.906 -22.910 1.00 86.62 139 LEU A CA 1
ATOM 1088 C C . LEU A 1 139 ? -1.165 -4.425 -23.720 1.00 86.62 139 LEU A C 1
ATOM 1090 O O . LEU A 1 139 ? -1.524 -3.839 -24.736 1.00 86.62 139 LEU A O 1
ATOM 1094 N N . SER A 1 140 ? -1.786 -5.526 -23.292 1.00 87.12 140 SER A N 1
ATOM 1095 C CA . SER A 1 140 ? -2.987 -6.073 -23.943 1.00 87.12 140 SER A CA 1
ATOM 1096 C C . SER A 1 140 ? -4.293 -5.438 -23.453 1.00 87.12 140 SER A C 1
ATOM 1098 O O . SER A 1 140 ? -5.352 -5.683 -24.034 1.00 87.12 140 SER A O 1
ATOM 1100 N N . SER A 1 141 ? -4.253 -4.622 -22.396 1.00 86.38 141 SER A N 1
ATOM 1101 C CA . SER A 1 141 ? -5.456 -4.020 -21.826 1.00 86.38 141 SER A CA 1
ATOM 1102 C C . SER A 1 141 ? -5.913 -2.792 -22.621 1.00 86.38 141 SER A C 1
ATOM 1104 O O . SER A 1 141 ? -5.140 -1.891 -22.925 1.00 86.38 141 SER A O 1
ATOM 1106 N N . SER A 1 142 ? -7.208 -2.708 -22.932 1.00 78.88 142 SER A N 1
ATOM 1107 C CA . SER A 1 142 ? -7.795 -1.513 -23.553 1.00 78.88 142 SER A CA 1
ATOM 1108 C C . SER A 1 142 ? -8.295 -0.537 -22.480 1.00 78.88 142 SER A C 1
ATOM 1110 O O . SER A 1 142 ? -9.446 -0.594 -22.052 1.00 78.88 142 SER A O 1
ATOM 1112 N N . GLY A 1 143 ? -7.424 0.369 -22.024 1.00 72.19 143 GLY A N 1
ATOM 1113 C CA . GLY A 1 143 ? -7.788 1.488 -21.137 1.00 72.19 143 GLY A CA 1
ATOM 1114 C C . GLY A 1 143 ? -7.708 1.221 -19.624 1.00 72.19 143 GLY A C 1
ATOM 1115 O O . GLY A 1 143 ? -8.031 2.121 -18.834 1.00 72.19 143 GLY A O 1
ATOM 1116 N N . GLY A 1 144 ? -7.263 0.025 -19.221 1.00 84.94 144 GLY A N 1
ATOM 1117 C CA . GLY A 1 144 ? -6.936 -0.347 -17.841 1.00 84.94 144 GLY A CA 1
ATOM 1118 C C . GLY A 1 144 ? -7.280 -1.800 -17.489 1.00 84.94 144 GLY A C 1
ATOM 1119 O O . GLY A 1 144 ? -8.197 -2.399 -18.046 1.00 84.94 144 GLY A O 1
ATOM 1120 N N . LEU A 1 145 ? -6.577 -2.350 -16.501 1.00 90.88 145 LEU A N 1
ATOM 1121 C CA . LEU A 1 145 ? -6.748 -3.712 -16.001 1.00 90.88 145 LEU A CA 1
ATOM 1122 C C . LEU A 1 145 ? -7.830 -3.789 -14.923 1.00 90.88 145 LEU A C 1
ATOM 1124 O O . LEU A 1 145 ? -7.759 -3.099 -13.904 1.00 90.88 145 LEU A O 1
ATOM 1128 N N . LEU A 1 146 ? -8.817 -4.665 -15.102 1.00 92.94 146 LEU A N 1
ATOM 1129 C CA . LEU A 1 146 ? -9.788 -4.965 -14.053 1.00 92.94 146 LEU A CA 1
ATOM 1130 C C . LEU A 1 146 ? -9.159 -5.918 -13.030 1.00 92.94 146 LEU A C 1
ATOM 1132 O O . LEU A 1 146 ? -8.931 -7.087 -13.322 1.00 92.94 146 LEU A O 1
ATOM 1136 N N . ARG A 1 147 ? -8.877 -5.420 -11.824 1.00 94.62 147 ARG A N 1
ATOM 1137 C CA . ARG A 1 147 ? -8.206 -6.174 -10.755 1.00 94.62 147 ARG A CA 1
ATOM 1138 C C . ARG A 1 147 ? -9.054 -6.206 -9.486 1.00 94.62 147 ARG A C 1
ATOM 1140 O O . ARG A 1 147 ? -9.841 -5.289 -9.223 1.00 94.62 147 ARG A O 1
ATOM 1147 N N . ARG A 1 148 ? -8.904 -7.280 -8.707 1.00 96.00 148 ARG A N 1
ATOM 1148 C CA . ARG A 1 148 ? -9.646 -7.528 -7.462 1.00 96.00 148 ARG A CA 1
ATOM 1149 C C . ARG A 1 148 ? -8.692 -7.437 -6.276 1.00 96.00 148 ARG A C 1
ATOM 1151 O O . ARG A 1 148 ? -7.626 -8.037 -6.321 1.00 96.00 148 ARG A O 1
ATOM 1158 N N . PHE A 1 149 ? -9.083 -6.704 -5.237 1.00 97.12 149 PHE A N 1
ATOM 1159 C CA . PHE A 1 149 ? -8.262 -6.472 -4.048 1.00 97.12 149 PHE A CA 1
ATOM 1160 C C . PHE A 1 149 ? -9.039 -6.752 -2.750 1.00 97.12 149 PHE A C 1
ATOM 1162 O O . PHE A 1 149 ? -10.204 -6.367 -2.661 1.00 97.12 149 PHE A O 1
ATOM 1169 N N . PRO A 1 150 ? -8.412 -7.340 -1.726 1.00 97.62 150 PRO A N 1
ATOM 1170 C CA . PRO A 1 150 ? -7.051 -7.868 -1.758 1.00 97.62 150 PRO A CA 1
ATOM 1171 C C . PRO A 1 150 ? -6.970 -9.185 -2.550 1.00 97.62 150 PRO A C 1
ATOM 1173 O O . PRO A 1 150 ? -7.995 -9.768 -2.922 1.00 97.62 150 PRO A O 1
ATOM 1176 N N . GLY A 1 151 ? -5.748 -9.629 -2.847 1.00 96.00 151 GLY A N 1
ATOM 1177 C CA . GLY A 1 151 ? -5.506 -10.932 -3.465 1.00 96.00 151 GLY A CA 1
ATOM 1178 C C . GLY A 1 151 ? -5.867 -12.038 -2.481 1.00 96.00 151 GLY A C 1
ATOM 1179 O O . GLY A 1 151 ? -6.719 -12.877 -2.783 1.00 96.00 151 GLY A O 1
ATOM 1180 N N . VAL A 1 152 ? -5.325 -11.926 -1.270 1.00 97.69 152 VAL A N 1
ATOM 1181 C CA . VAL A 1 152 ? -5.579 -12.808 -0.132 1.00 97.69 152 VAL A CA 1
ATOM 1182 C C . VAL A 1 152 ? -5.876 -11.970 1.112 1.00 97.69 152 VAL A C 1
ATOM 1184 O O . VAL A 1 152 ? -5.374 -10.854 1.255 1.00 97.69 152 VAL A O 1
ATOM 1187 N N . SER A 1 153 ? -6.728 -12.496 1.989 1.00 98.31 153 SER A N 1
ATOM 1188 C CA . SER A 1 153 ? -7.094 -11.854 3.249 1.00 98.31 153 SER A CA 1
ATOM 1189 C C . SER A 1 153 ? -7.289 -12.917 4.324 1.00 98.31 153 SER A C 1
ATOM 1191 O O . SER A 1 153 ? -7.920 -13.950 4.074 1.00 98.31 153 SER A O 1
ATOM 1193 N N . VAL A 1 154 ? -6.723 -12.670 5.499 1.00 98.56 154 VAL A N 1
ATOM 1194 C CA . VAL A 1 154 ? -6.718 -13.571 6.653 1.00 98.56 154 VAL A CA 1
ATOM 1195 C C . VAL A 1 154 ? -7.192 -12.800 7.880 1.00 98.56 154 VAL A C 1
ATOM 1197 O O . VAL A 1 154 ? -6.869 -11.626 8.051 1.00 98.56 154 VAL A O 1
ATOM 1200 N N . ILE A 1 155 ? -7.966 -13.460 8.733 1.00 98.50 155 ILE A N 1
ATOM 1201 C CA . ILE A 1 155 ? -8.318 -12.994 10.072 1.00 98.50 155 ILE A CA 1
ATOM 1202 C C . ILE A 1 155 ? -7.554 -13.840 11.080 1.00 98.50 155 ILE A C 1
ATOM 1204 O O . ILE A 1 155 ? -7.689 -15.062 11.068 1.00 98.50 155 ILE A O 1
ATOM 1208 N N . ILE A 1 156 ? -6.831 -13.189 11.986 1.00 98.12 156 ILE A N 1
ATOM 1209 C CA . ILE A 1 156 ? -6.276 -13.814 13.191 1.00 98.12 156 ILE A CA 1
ATOM 1210 C C . ILE A 1 156 ? -6.803 -13.102 14.441 1.00 98.12 156 ILE A C 1
ATOM 1212 O O . ILE A 1 156 ? -7.357 -12.001 14.366 1.00 98.12 156 ILE A O 1
ATOM 1216 N N . SER A 1 157 ? -6.648 -13.731 15.601 1.00 97.69 157 SER A N 1
ATOM 1217 C CA . SER A 1 157 ? -7.029 -13.129 16.880 1.00 97.69 157 SER A CA 1
ATOM 1218 C C . SER A 1 157 ? -6.117 -11.942 17.236 1.00 97.69 157 SER A C 1
ATOM 1220 O O . SER A 1 157 ? -4.913 -11.966 16.972 1.00 97.69 157 SER A O 1
ATOM 1222 N N . ALA A 1 158 ? -6.684 -10.877 17.819 1.00 96.88 158 ALA A N 1
ATOM 1223 C CA . ALA A 1 158 ? -5.925 -9.674 18.176 1.00 96.88 158 ALA A CA 1
ATOM 1224 C C . ALA A 1 158 ? -5.023 -9.851 19.413 1.00 96.88 158 ALA A C 1
ATOM 1226 O O . ALA A 1 158 ? -4.213 -8.970 19.705 1.00 96.88 158 ALA A O 1
ATOM 1227 N N . ASP A 1 159 ? -5.128 -10.968 20.137 1.00 95.88 159 ASP A N 1
ATOM 1228 C CA . ASP A 1 159 ? -4.190 -11.358 21.203 1.00 95.88 159 ASP A CA 1
ATOM 1229 C C . ASP A 1 159 ? -2.750 -11.510 20.685 1.00 95.88 159 ASP A C 1
ATOM 1231 O O . ASP A 1 159 ? -1.802 -11.176 21.394 1.00 95.88 159 ASP A O 1
ATOM 1235 N N . LYS A 1 160 ? -2.582 -11.901 19.415 1.00 96.12 160 LYS A N 1
ATOM 1236 C CA . LYS A 1 160 ? -1.281 -11.967 18.736 1.00 96.12 160 LYS A CA 1
ATOM 1237 C C . LYS A 1 160 ? -0.557 -10.627 18.707 1.00 96.12 160 LYS A C 1
ATOM 1239 O O . LYS A 1 160 ? 0.665 -10.602 18.732 1.00 96.12 160 LYS A O 1
ATOM 1244 N N . LEU A 1 161 ? -1.283 -9.509 18.736 1.00 94.31 161 LEU A N 1
ATOM 1245 C CA . LEU A 1 161 ? -0.667 -8.185 18.831 1.00 94.31 161 LEU A CA 1
ATOM 1246 C C . LEU A 1 161 ? -0.068 -7.896 20.206 1.00 94.31 161 LEU A C 1
ATOM 1248 O O . LEU A 1 161 ? 0.714 -6.962 20.315 1.00 94.31 161 LEU A O 1
ATOM 1252 N N . VAL A 1 162 ? -0.415 -8.648 21.254 1.00 94.38 162 VAL A N 1
ATOM 1253 C CA . VAL A 1 162 ? 0.166 -8.495 22.599 1.00 94.38 162 VAL A CA 1
ATOM 1254 C C . VAL A 1 162 ? 1.441 -9.329 22.740 1.00 94.38 162 VAL A C 1
ATOM 1256 O O . VAL A 1 162 ? 2.356 -8.917 23.452 1.00 94.38 162 VAL A O 1
ATOM 1259 N N . ASP A 1 163 ? 1.532 -10.437 22.004 1.00 97.00 163 ASP A N 1
ATOM 1260 C CA . ASP A 1 163 ? 2.678 -11.343 21.975 1.00 97.00 163 ASP A CA 1
ATOM 1261 C C . ASP A 1 163 ? 3.907 -10.690 21.293 1.00 97.00 163 ASP A C 1
ATOM 1263 O O . ASP A 1 163 ? 3.898 -10.474 20.076 1.00 97.00 163 ASP A O 1
ATOM 1267 N N . PRO A 1 164 ? 4.983 -10.368 22.042 1.00 96.94 164 PRO A N 1
ATOM 1268 C CA . PRO A 1 164 ? 6.185 -9.767 21.470 1.00 96.94 164 PRO A CA 1
ATOM 1269 C C . PRO A 1 164 ? 6.900 -10.698 20.485 1.00 96.94 164 PRO A C 1
ATOM 1271 O O . PRO A 1 164 ? 7.468 -10.216 19.510 1.00 96.94 164 PRO A O 1
ATOM 1274 N N . THR A 1 165 ? 6.840 -12.018 20.685 1.00 97.75 165 THR A N 1
ATOM 1275 C CA . THR A 1 165 ? 7.473 -12.984 19.781 1.00 97.75 165 THR A CA 1
ATOM 1276 C C . THR A 1 165 ? 6.782 -12.977 18.424 1.00 97.75 165 THR A C 1
ATOM 1278 O O . THR A 1 165 ? 7.457 -12.955 17.398 1.00 97.75 165 THR A O 1
ATOM 1281 N N . PHE A 1 166 ? 5.446 -12.923 18.402 1.00 97.56 166 PHE A N 1
ATOM 1282 C CA . PHE A 1 166 ? 4.696 -12.783 17.154 1.00 97.56 166 PHE A CA 1
ATOM 1283 C C . PHE A 1 166 ? 5.019 -11.469 16.433 1.00 97.56 166 PHE A C 1
ATOM 1285 O O . PHE A 1 166 ? 5.268 -11.483 15.227 1.00 97.56 166 PHE A O 1
ATOM 1292 N N . ARG A 1 167 ? 5.036 -10.337 17.156 1.00 97.69 167 ARG A N 1
ATOM 1293 C CA . ARG A 1 167 ? 5.339 -9.024 16.560 1.00 97.69 167 ARG A CA 1
ATOM 1294 C C . ARG A 1 167 ? 6.743 -8.979 15.962 1.00 97.69 167 ARG A C 1
ATOM 1296 O O . ARG A 1 167 ? 6.874 -8.583 14.808 1.00 97.69 167 ARG A O 1
ATOM 1303 N N . SER A 1 168 ? 7.750 -9.421 16.715 1.00 98.31 168 SER A N 1
ATOM 1304 C CA . SER A 1 168 ? 9.143 -9.472 16.259 1.00 98.31 168 SER A CA 1
ATOM 1305 C C . SER A 1 168 ? 9.294 -10.387 15.041 1.00 98.31 168 SER A C 1
ATOM 1307 O O . SER A 1 168 ? 9.828 -9.962 14.022 1.00 98.31 168 SER A O 1
ATOM 1309 N N . TYR A 1 169 ? 8.716 -11.595 15.076 1.00 98.31 169 TYR A N 1
ATOM 1310 C CA . TYR A 1 169 ? 8.726 -12.508 13.929 1.00 98.31 169 TYR A CA 1
ATOM 1311 C C . TYR A 1 169 ? 8.095 -11.881 12.674 1.00 98.31 169 TYR A C 1
ATOM 1313 O O . TYR A 1 169 ? 8.673 -11.947 11.586 1.00 98.31 169 TYR A O 1
ATOM 1321 N N . LEU A 1 170 ? 6.913 -11.268 12.809 1.00 98.38 170 LEU A N 1
ATOM 1322 C CA . LEU A 1 170 ? 6.203 -10.676 11.676 1.00 98.38 170 LEU A CA 1
ATOM 1323 C C . LEU A 1 170 ? 6.964 -9.470 11.111 1.00 98.38 170 LEU A C 1
ATOM 1325 O O . LEU A 1 170 ? 7.064 -9.330 9.892 1.00 98.38 170 LEU A O 1
ATOM 1329 N N . ALA A 1 171 ? 7.518 -8.626 11.985 1.00 98.38 171 ALA A N 1
ATOM 1330 C CA . ALA A 1 171 ? 8.317 -7.472 11.597 1.00 98.38 171 ALA A CA 1
ATOM 1331 C C . ALA A 1 171 ? 9.602 -7.884 10.867 1.00 98.38 171 ALA A C 1
ATOM 1333 O O . ALA A 1 171 ? 9.857 -7.378 9.774 1.00 98.38 171 ALA A O 1
ATOM 1334 N N . ALA A 1 172 ? 10.352 -8.845 11.416 1.00 98.31 172 ALA A N 1
ATOM 1335 C CA . ALA A 1 172 ? 11.567 -9.381 10.808 1.00 98.31 172 ALA A CA 1
ATOM 1336 C C . ALA A 1 172 ? 11.276 -10.004 9.437 1.00 98.31 172 ALA A C 1
ATOM 1338 O O . ALA A 1 172 ? 11.933 -9.682 8.449 1.00 98.31 172 ALA A O 1
ATOM 1339 N N . THR A 1 173 ? 10.222 -10.822 9.344 1.00 98.31 173 THR A N 1
ATOM 1340 C CA . THR A 1 173 ? 9.830 -11.479 8.088 1.00 98.31 173 THR A CA 1
ATOM 1341 C C . THR A 1 173 ? 9.437 -10.463 7.013 1.00 98.31 173 THR A C 1
ATOM 1343 O O . THR A 1 173 ? 9.869 -10.574 5.869 1.00 98.31 173 THR A O 1
ATOM 1346 N N . ILE A 1 174 ? 8.629 -9.449 7.349 1.00 98.38 174 ILE A N 1
ATOM 1347 C CA . ILE A 1 174 ? 8.225 -8.412 6.383 1.00 98.38 174 ILE A CA 1
ATOM 1348 C C . ILE A 1 174 ? 9.415 -7.528 5.984 1.00 98.38 174 ILE A C 1
ATOM 1350 O O . ILE A 1 174 ? 9.539 -7.200 4.806 1.00 98.38 174 ILE A O 1
ATOM 1354 N N . SER A 1 175 ? 10.277 -7.161 6.937 1.00 97.94 175 SER A N 1
ATOM 1355 C CA . SER A 1 175 ? 11.513 -6.405 6.696 1.00 97.94 175 SER A CA 1
ATOM 1356 C C . SER A 1 175 ? 12.415 -7.131 5.696 1.00 97.94 175 SER A C 1
ATOM 1358 O O . SER A 1 175 ? 12.786 -6.561 4.669 1.00 97.94 175 SER A O 1
ATOM 1360 N N . GLN A 1 176 ? 12.662 -8.422 5.933 1.00 97.25 176 GLN A N 1
ATOM 1361 C CA . GLN A 1 176 ? 13.455 -9.272 5.050 1.00 97.25 176 GLN A CA 1
ATOM 1362 C C . GLN A 1 176 ? 12.833 -9.383 3.653 1.00 97.25 176 GLN A C 1
ATOM 1364 O O . GLN A 1 176 ? 13.489 -9.119 2.649 1.00 97.25 176 GLN A O 1
ATOM 1369 N N . LEU A 1 177 ? 11.537 -9.702 3.572 1.00 97.50 177 LEU A N 1
ATOM 1370 C CA . LEU A 1 177 ? 10.836 -9.801 2.290 1.00 97.50 177 LEU A CA 1
ATOM 1371 C C . LEU A 1 177 ? 10.830 -8.468 1.528 1.00 97.50 177 LEU A C 1
ATOM 1373 O O . LEU A 1 177 ? 10.732 -8.471 0.304 1.00 97.50 177 LEU A O 1
ATOM 1377 N N . ALA A 1 178 ? 10.905 -7.326 2.212 1.00 96.25 178 ALA A N 1
ATOM 1378 C CA . ALA A 1 178 ? 10.907 -6.021 1.564 1.00 96.25 178 ALA A CA 1
ATOM 1379 C C . ALA A 1 178 ? 12.255 -5.651 0.929 1.00 96.25 178 ALA A C 1
ATOM 1381 O O . ALA A 1 178 ? 12.242 -4.862 -0.021 1.00 96.25 178 ALA A O 1
ATOM 1382 N N . SER A 1 179 ? 13.367 -6.201 1.428 1.00 92.81 179 SER A N 1
ATOM 1383 C CA . SER A 1 179 ? 14.735 -5.871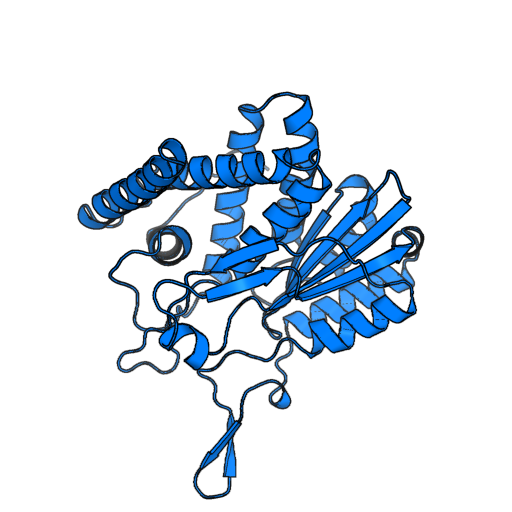 1.006 1.00 92.81 179 SER A CA 1
ATOM 1384 C C . SER A 1 179 ? 15.400 -6.948 0.142 1.00 92.81 179 SER A C 1
ATOM 1386 O O . SER A 1 179 ? 16.206 -6.609 -0.722 1.00 92.81 179 SER A O 1
ATOM 1388 N N . GLU A 1 180 ? 15.061 -8.227 0.326 1.00 93.50 180 GLU A N 1
ATOM 1389 C CA . GLU A 1 180 ? 15.706 -9.336 -0.383 1.00 93.50 180 GLU A CA 1
ATOM 1390 C C . GLU A 1 180 ? 14.994 -9.690 -1.697 1.00 93.50 180 GLU A C 1
ATOM 1392 O O . GLU A 1 180 ? 13.824 -10.078 -1.722 1.00 93.50 180 GLU A O 1
ATOM 1397 N N . GLU A 1 181 ? 15.721 -9.609 -2.812 1.00 90.62 181 GLU A N 1
ATOM 1398 C CA . GLU A 1 181 ? 15.246 -10.090 -4.110 1.00 90.62 181 GLU A CA 1
ATOM 1399 C C . GLU A 1 181 ? 15.483 -11.597 -4.258 1.00 90.62 181 GLU A C 1
ATOM 1401 O O . GLU A 1 181 ? 16.574 -12.106 -3.997 1.00 90.62 181 GLU A O 1
ATOM 1406 N N . VAL A 1 182 ? 14.468 -12.318 -4.740 1.00 92.50 182 VAL A N 1
ATOM 1407 C CA . VAL A 1 182 ? 14.550 -13.761 -4.997 1.00 92.50 182 VAL A CA 1
ATOM 1408 C C . VAL A 1 182 ? 14.392 -14.002 -6.494 1.00 92.50 182 VAL A C 1
ATOM 1410 O O . VAL A 1 182 ? 13.292 -13.888 -7.031 1.00 92.50 182 VAL A O 1
ATOM 1413 N N . SER A 1 183 ? 15.493 -14.342 -7.173 1.00 89.69 183 SER A N 1
ATOM 1414 C CA . SER A 1 183 ? 15.539 -14.541 -8.637 1.00 89.69 183 SER A CA 1
ATOM 1415 C C . SER A 1 183 ? 14.500 -15.557 -9.137 1.00 89.69 183 SER A C 1
ATOM 1417 O O . SER A 1 183 ? 13.881 -15.344 -10.175 1.00 89.69 183 SER A O 1
ATOM 1419 N N . ASP A 1 184 ? 14.188 -16.599 -8.361 1.00 92.19 184 ASP A N 1
ATOM 1420 C CA . ASP A 1 184 ? 13.157 -17.582 -8.731 1.00 92.19 184 ASP A CA 1
ATOM 1421 C C . ASP A 1 184 ? 11.733 -17.007 -8.797 1.00 92.19 184 ASP A C 1
ATOM 1423 O O . ASP A 1 184 ? 10.853 -17.600 -9.421 1.00 92.19 184 ASP A O 1
ATOM 1427 N N . MET A 1 185 ? 11.504 -15.832 -8.206 1.00 93.75 185 MET A N 1
ATOM 1428 C CA . MET A 1 185 ? 10.235 -15.110 -8.299 1.00 93.75 185 MET A CA 1
ATOM 1429 C C . MET A 1 185 ? 10.161 -14.200 -9.535 1.00 93.75 185 MET A C 1
ATOM 1431 O O . MET A 1 185 ? 9.101 -13.626 -9.809 1.00 93.75 185 MET A O 1
ATOM 1435 N N . LEU A 1 186 ? 11.248 -14.065 -10.305 1.00 92.00 186 LEU A N 1
ATOM 1436 C CA . LEU A 1 186 ? 11.252 -13.374 -11.592 1.00 92.00 186 LEU A CA 1
ATOM 1437 C C . LEU A 1 186 ? 10.843 -14.324 -12.728 1.00 92.00 186 LEU A C 1
ATOM 1439 O O . LEU A 1 186 ? 11.284 -15.473 -12.788 1.00 92.00 186 LEU A O 1
ATOM 1443 N N . PRO A 1 187 ? 10.043 -13.856 -13.703 1.00 88.44 187 PRO A N 1
ATOM 1444 C CA . PRO A 1 187 ? 9.784 -14.633 -14.907 1.00 88.44 187 PRO A CA 1
ATOM 1445 C C . PRO A 1 187 ? 11.080 -14.930 -15.669 1.00 88.44 187 PRO A C 1
ATOM 1447 O O . PRO A 1 187 ? 11.843 -14.016 -15.978 1.00 88.44 187 PRO A O 1
ATOM 1450 N N . LYS A 1 188 ? 11.293 -16.189 -16.057 1.00 89.31 188 LYS A N 1
ATOM 1451 C CA . LYS A 1 188 ? 12.470 -16.612 -16.831 1.00 89.31 188 LYS A CA 1
ATOM 1452 C C . LYS A 1 188 ? 12.156 -16.739 -18.327 1.00 89.31 188 LYS A C 1
ATOM 1454 O O . LYS A 1 188 ? 11.002 -16.860 -18.756 1.00 89.31 188 LYS A O 1
ATOM 1459 N N . SER A 1 189 ? 13.187 -16.656 -19.162 1.00 85.75 189 SER A N 1
ATOM 1460 C CA . SER A 1 189 ? 13.144 -17.073 -20.573 1.00 85.75 189 SER A CA 1
ATOM 1461 C C . SER A 1 189 ? 14.354 -17.906 -20.923 1.00 85.75 189 SER A C 1
ATOM 1463 O O . SER A 1 189 ? 15.457 -17.583 -20.502 1.00 85.75 189 SER A O 1
ATOM 1465 N N . THR A 1 190 ? 14.161 -18.887 -21.794 1.00 86.25 190 THR A N 1
ATOM 1466 C CA . THR A 1 190 ? 15.260 -19.631 -22.403 1.00 86.25 190 THR A CA 1
ATOM 1467 C C . THR A 1 190 ? 15.862 -18.825 -23.554 1.00 86.25 190 THR A C 1
ATOM 1469 O O . THR A 1 190 ? 15.164 -18.460 -24.503 1.00 86.25 190 THR A O 1
ATOM 1472 N N . LYS A 1 191 ? 17.164 -18.547 -23.488 1.00 78.88 191 LYS A N 1
ATOM 1473 C CA . LYS A 1 191 ? 17.962 -17.991 -24.587 1.00 78.88 191 LYS A CA 1
ATOM 1474 C C . LYS A 1 191 ? 19.199 -18.858 -24.764 1.00 78.88 191 LYS A C 1
ATOM 1476 O O . LYS A 1 191 ? 19.961 -19.007 -23.820 1.00 78.88 191 LYS A O 1
ATOM 1481 N N . ALA A 1 192 ? 19.391 -19.409 -25.965 1.00 81.44 192 ALA A N 1
ATOM 1482 C CA . ALA A 1 192 ? 20.506 -20.316 -26.264 1.00 81.44 192 ALA A CA 1
ATOM 1483 C C . ALA A 1 192 ? 20.668 -21.423 -25.196 1.00 81.44 192 ALA A C 1
ATOM 1485 O O . ALA A 1 192 ? 21.747 -21.603 -24.649 1.00 81.44 192 ALA A O 1
ATOM 1486 N N . GLU A 1 193 ? 19.561 -22.103 -24.864 1.00 82.75 193 GLU A N 1
ATOM 1487 C CA . GLU A 1 193 ? 19.485 -23.191 -23.863 1.00 82.75 193 GLU A CA 1
ATOM 1488 C C . GLU A 1 193 ? 19.775 -22.792 -22.403 1.00 82.75 193 GLU A C 1
ATOM 1490 O O . GLU A 1 193 ? 19.702 -23.633 -21.513 1.00 82.75 193 GLU A O 1
ATOM 1495 N N . ILE A 1 194 ? 20.007 -21.505 -22.126 1.00 84.62 194 ILE A N 1
ATOM 1496 C CA . ILE A 1 194 ? 20.232 -20.972 -20.779 1.00 84.62 194 ILE A CA 1
ATOM 1497 C C . ILE A 1 194 ? 18.993 -20.196 -20.324 1.00 84.62 194 ILE A C 1
ATOM 1499 O O . ILE A 1 194 ? 18.428 -19.396 -21.079 1.00 84.62 194 ILE A O 1
ATOM 1503 N N . GLU A 1 195 ? 18.555 -20.420 -19.086 1.00 86.56 195 GLU A N 1
ATOM 1504 C CA . GLU A 1 195 ? 17.515 -19.598 -18.469 1.00 86.56 195 GLU A CA 1
ATOM 1505 C C . GLU A 1 195 ? 18.079 -18.243 -18.042 1.00 86.56 195 GLU A C 1
ATOM 1507 O O . GLU A 1 195 ? 19.106 -18.154 -17.374 1.00 86.56 195 GLU A O 1
ATOM 1512 N N . VAL A 1 196 ? 17.392 -17.179 -18.446 1.00 88.19 196 VAL A N 1
ATOM 1513 C CA . VAL A 1 196 ? 17.759 -15.799 -18.138 1.00 88.19 196 VAL A CA 1
ATOM 1514 C C . VAL A 1 196 ? 16.549 -15.074 -17.567 1.00 88.19 196 VAL A C 1
ATOM 1516 O O . VAL A 1 196 ? 15.460 -15.108 -18.160 1.00 88.19 196 VAL A O 1
ATOM 1519 N N . ASP A 1 197 ? 16.766 -14.379 -16.454 1.00 88.12 197 ASP A N 1
ATOM 1520 C CA . ASP A 1 197 ? 15.756 -13.571 -15.779 1.00 88.12 197 ASP A CA 1
ATOM 1521 C C . ASP A 1 197 ? 15.252 -12.442 -16.681 1.00 88.12 197 ASP A C 1
ATOM 1523 O O . ASP A 1 197 ? 16.012 -11.673 -17.285 1.00 88.12 197 ASP A O 1
ATOM 1527 N N . LYS A 1 198 ? 13.929 -12.306 -16.768 1.00 89.12 198 LYS A N 1
ATOM 1528 C CA . LYS A 1 198 ? 13.282 -11.189 -17.455 1.00 89.12 198 LYS A CA 1
ATOM 1529 C C . LYS A 1 198 ? 13.171 -10.007 -16.506 1.00 89.12 198 LYS A C 1
ATOM 1531 O O . LYS A 1 198 ? 12.081 -9.660 -16.069 1.00 89.12 198 LYS A O 1
ATOM 1536 N N . ILE A 1 199 ? 14.285 -9.318 -16.285 1.00 85.62 199 ILE A N 1
ATOM 1537 C CA . ILE A 1 199 ? 14.386 -8.140 -15.399 1.00 85.62 199 ILE A CA 1
ATOM 1538 C C . ILE A 1 199 ? 13.425 -6.977 -15.740 1.00 85.62 199 ILE A C 1
ATOM 1540 O O . ILE A 1 199 ? 13.271 -6.045 -14.964 1.00 85.62 199 ILE A O 1
ATOM 1544 N N . ARG A 1 200 ? 12.783 -6.999 -16.918 1.00 86.81 200 ARG A N 1
ATOM 1545 C CA . ARG A 1 200 ? 11.777 -6.007 -17.351 1.00 86.81 200 ARG A CA 1
ATOM 1546 C C . ARG A 1 200 ? 10.343 -6.368 -16.944 1.00 86.81 200 ARG A C 1
ATOM 1548 O O . ARG A 1 200 ? 9.421 -5.562 -17.119 1.00 86.81 200 ARG A O 1
ATOM 1555 N N . GLU A 1 201 ? 10.137 -7.592 -16.474 1.00 90.19 201 GLU A N 1
ATOM 1556 C CA . GLU A 1 201 ? 8.861 -8.067 -15.952 1.00 90.19 201 GLU A CA 1
ATOM 1557 C C . GLU A 1 201 ? 8.754 -7.832 -14.445 1.00 90.19 201 GLU A C 1
ATOM 1559 O O . GLU A 1 201 ? 9.705 -7.432 -13.782 1.00 90.19 201 GLU A O 1
ATOM 1564 N N . THR A 1 202 ? 7.552 -8.027 -13.913 1.00 92.31 202 THR A N 1
ATOM 1565 C CA . THR A 1 202 ? 7.265 -7.840 -12.490 1.00 92.31 202 THR A CA 1
ATOM 1566 C C . THR A 1 202 ? 7.508 -9.125 -11.710 1.00 92.31 202 THR A C 1
ATOM 1568 O O . THR A 1 202 ? 7.144 -10.207 -12.177 1.00 92.31 202 THR A O 1
ATOM 1571 N N . ILE A 1 203 ? 8.048 -8.987 -10.500 1.00 94.94 203 ILE A N 1
ATOM 1572 C CA . ILE A 1 203 ? 8.244 -10.089 -9.552 1.00 94.94 203 ILE A CA 1
ATOM 1573 C C . ILE A 1 203 ? 6.886 -10.700 -9.176 1.00 94.94 203 ILE A C 1
ATOM 1575 O O . ILE A 1 203 ? 5.899 -9.979 -8.985 1.00 94.94 203 ILE A O 1
ATOM 1579 N N . HIS A 1 204 ? 6.819 -12.029 -9.094 1.00 95.75 204 HIS A N 1
ATOM 1580 C CA . HIS A 1 204 ? 5.632 -12.736 -8.625 1.00 95.75 204 HIS A CA 1
ATOM 1581 C C . HIS A 1 204 ? 5.469 -12.536 -7.104 1.00 95.75 204 HIS A C 1
ATOM 1583 O O . HIS A 1 204 ? 6.417 -12.765 -6.357 1.00 95.75 204 HIS A O 1
ATOM 1589 N N . PRO A 1 205 ? 4.279 -12.166 -6.598 1.00 97.12 205 PRO A N 1
ATOM 1590 C CA . PRO A 1 205 ? 4.092 -11.763 -5.198 1.00 97.12 205 PRO A CA 1
ATOM 1591 C C . PRO A 1 205 ? 4.059 -12.918 -4.185 1.00 97.12 205 PRO A C 1
ATOM 1593 O O . PRO A 1 205 ? 3.757 -12.717 -3.007 1.00 97.12 205 PRO A O 1
ATOM 1596 N N . GLY A 1 206 ? 4.353 -14.130 -4.649 1.00 97.12 206 GLY A N 1
ATOM 1597 C CA . GLY A 1 206 ? 3.980 -15.369 -3.981 1.00 97.12 206 GLY A CA 1
ATOM 1598 C C . GLY A 1 206 ? 4.654 -15.639 -2.648 1.00 97.12 206 GLY A C 1
ATOM 1599 O O . GLY A 1 206 ? 4.049 -16.256 -1.773 1.00 97.12 206 GLY A O 1
ATOM 1600 N N . LEU A 1 207 ? 5.855 -15.098 -2.425 1.00 98.00 207 LEU A N 1
ATOM 1601 C CA . LEU A 1 207 ? 6.500 -15.181 -1.111 1.00 98.00 207 LEU A CA 1
ATOM 1602 C C . LEU A 1 207 ? 5.669 -14.489 -0.025 1.00 98.00 207 LEU A C 1
ATOM 1604 O O . LEU A 1 207 ? 5.637 -14.948 1.115 1.00 98.00 207 LEU A O 1
ATOM 1608 N N . VAL A 1 208 ? 4.924 -13.440 -0.386 1.00 98.44 208 VAL A N 1
ATOM 1609 C CA . VAL A 1 208 ? 3.960 -12.813 0.518 1.00 98.44 208 VAL A CA 1
ATOM 1610 C C . VAL A 1 208 ? 2.597 -13.487 0.392 1.00 98.44 208 VAL A C 1
ATOM 1612 O O . VAL A 1 208 ? 2.081 -13.990 1.386 1.00 98.44 208 VAL A O 1
ATOM 1615 N N . THR A 1 209 ? 1.996 -13.500 -0.804 1.00 97.69 209 THR A N 1
ATOM 1616 C CA . THR A 1 209 ? 0.581 -13.876 -0.981 1.00 97.69 209 THR A CA 1
ATOM 1617 C C . THR A 1 209 ? 0.289 -15.345 -0.711 1.00 97.69 209 THR A C 1
ATOM 1619 O O . THR A 1 209 ? -0.807 -15.648 -0.239 1.00 97.69 209 THR A O 1
ATOM 1622 N N . GLU A 1 210 ? 1.250 -16.234 -0.955 1.00 96.38 210 GLU A N 1
ATOM 1623 C CA . GLU A 1 210 ? 1.161 -17.641 -0.583 1.00 96.38 210 GLU A CA 1
ATOM 1624 C C . GLU A 1 210 ? 2.023 -17.933 0.652 1.00 96.38 210 GLU A C 1
ATOM 1626 O O . GLU A 1 210 ? 1.511 -18.479 1.617 1.00 96.38 210 GLU A O 1
ATOM 1631 N N . GLY A 1 211 ? 3.291 -17.517 0.693 1.00 97.56 211 GLY A N 1
ATOM 1632 C CA . GLY A 1 211 ? 4.220 -17.856 1.781 1.00 97.56 211 GLY A CA 1
ATOM 1633 C C . GLY A 1 211 ? 3.831 -17.282 3.149 1.00 97.56 211 GLY A C 1
ATOM 1634 O O . GLY A 1 211 ? 3.391 -18.011 4.042 1.00 97.56 211 GLY A O 1
ATOM 1635 N N . LEU A 1 212 ? 4.007 -15.972 3.346 1.00 98.25 212 LEU A N 1
ATOM 1636 C CA . LEU A 1 212 ? 3.681 -15.306 4.617 1.00 98.25 212 LEU A CA 1
ATOM 1637 C C . LEU A 1 212 ? 2.201 -15.480 4.985 1.00 98.25 212 LEU A C 1
ATOM 1639 O O . LEU A 1 212 ? 1.860 -15.763 6.133 1.00 98.25 212 LEU A O 1
ATOM 1643 N N . MET A 1 213 ? 1.302 -15.336 4.013 1.00 98.38 213 MET A N 1
ATOM 1644 C CA . MET A 1 213 ? -0.129 -15.373 4.299 1.00 98.38 213 MET A CA 1
ATOM 1645 C C . MET A 1 213 ? -0.648 -16.774 4.652 1.00 98.38 213 MET A C 1
ATOM 1647 O O . MET A 1 213 ? -1.578 -16.855 5.451 1.00 98.38 213 MET A O 1
ATOM 1651 N N . ILE A 1 214 ? -0.058 -17.871 4.149 1.00 98.00 214 ILE A N 1
ATOM 1652 C CA . ILE A 1 214 ? -0.388 -19.231 4.625 1.00 98.00 214 ILE A CA 1
ATOM 1653 C C . ILE A 1 214 ? 0.057 -19.423 6.080 1.00 98.00 214 ILE A C 1
ATOM 1655 O O . ILE A 1 214 ? -0.671 -20.029 6.865 1.00 98.00 214 ILE A O 1
ATOM 1659 N N . GLN A 1 215 ? 1.208 -18.870 6.470 1.00 97.94 215 GLN A N 1
ATOM 1660 C CA . GLN A 1 215 ? 1.668 -18.928 7.862 1.00 97.94 215 GLN A CA 1
ATOM 1661 C C . GLN A 1 215 ? 0.701 -18.187 8.795 1.00 97.94 215 GLN A C 1
ATOM 1663 O O . GLN A 1 215 ? 0.329 -18.709 9.844 1.00 97.94 215 GLN A O 1
ATOM 1668 N N . LEU A 1 216 ? 0.211 -17.014 8.383 1.00 98.19 216 LEU A N 1
ATOM 1669 C CA . LEU A 1 216 ? -0.829 -16.295 9.125 1.00 98.19 216 LEU A CA 1
ATOM 1670 C C . LEU A 1 216 ? -2.166 -17.048 9.130 1.00 98.19 216 LEU A C 1
ATOM 1672 O O . LEU A 1 216 ? -2.853 -17.065 10.149 1.00 98.19 216 LEU A O 1
ATOM 1676 N N . LEU A 1 217 ? -2.533 -17.694 8.021 1.00 98.12 217 LEU A N 1
ATOM 1677 C CA . LEU A 1 217 ? -3.749 -18.501 7.925 1.00 98.12 217 LEU A CA 1
ATOM 1678 C C . LEU A 1 217 ? -3.737 -19.676 8.909 1.00 98.12 217 LEU A C 1
ATOM 1680 O O . LEU A 1 217 ? -4.776 -19.980 9.482 1.00 98.12 217 LEU A O 1
ATOM 1684 N N . ALA A 1 218 ? -2.578 -20.290 9.164 1.00 97.69 218 ALA A N 1
ATOM 1685 C CA . ALA A 1 218 ? -2.444 -21.350 10.166 1.00 97.69 218 ALA A CA 1
ATOM 1686 C C . ALA A 1 218 ? -2.792 -20.885 11.596 1.00 97.69 218 ALA A C 1
ATOM 1688 O O . ALA A 1 218 ? -3.120 -21.707 12.449 1.00 97.69 218 ALA A O 1
ATOM 1689 N N . LEU A 1 219 ? -2.748 -19.574 11.859 1.00 97.19 219 LEU A N 1
ATOM 1690 C CA . LEU A 1 219 ? -3.115 -18.952 13.136 1.00 97.19 219 LEU A CA 1
ATOM 1691 C C . LEU A 1 219 ? -4.550 -18.404 13.150 1.00 97.19 219 LEU A C 1
ATOM 1693 O O . LEU A 1 219 ? -4.954 -17.757 14.120 1.00 97.19 219 LEU A O 1
ATOM 1697 N N . GLY A 1 220 ? -5.316 -18.611 12.081 1.00 97.12 220 GLY A N 1
ATOM 1698 C CA . GLY A 1 220 ? -6.616 -17.986 11.920 1.00 97.12 220 GLY A CA 1
ATOM 1699 C C . GLY A 1 220 ? -7.452 -18.596 10.807 1.00 97.12 220 GLY A C 1
ATOM 1700 O O . GLY A 1 220 ? -7.547 -19.811 10.668 1.00 97.12 220 GLY A O 1
ATOM 1701 N N . THR A 1 221 ? -8.142 -17.743 10.054 1.00 98.19 221 THR A N 1
ATOM 1702 C CA . THR A 1 221 ? -9.090 -18.161 9.012 1.00 98.19 221 THR A CA 1
ATOM 1703 C C . THR A 1 221 ? -9.060 -17.210 7.824 1.00 98.19 221 THR A C 1
ATOM 1705 O O . THR A 1 221 ? -8.591 -16.076 7.923 1.00 98.19 221 THR A O 1
ATOM 1708 N N . HIS A 1 222 ? -9.575 -17.655 6.680 1.00 97.81 222 HIS A N 1
ATOM 1709 C CA . HIS A 1 222 ? -9.767 -16.768 5.542 1.00 97.81 222 HIS A CA 1
ATOM 1710 C C . HIS A 1 222 ? -10.800 -15.685 5.850 1.00 97.81 222 HIS A C 1
ATOM 1712 O O . HIS A 1 222 ? -11.842 -15.937 6.453 1.00 97.81 222 HIS A O 1
ATOM 1718 N N . ASN A 1 223 ? -10.532 -14.476 5.369 1.00 96.12 223 ASN A N 1
ATOM 1719 C CA . ASN A 1 223 ? -11.512 -13.405 5.364 1.00 96.12 223 ASN A CA 1
ATOM 1720 C C . ASN A 1 223 ? -12.234 -13.356 4.016 1.00 96.12 223 ASN A C 1
ATOM 1722 O O . ASN A 1 223 ? -11.642 -13.019 2.989 1.00 96.12 223 ASN A O 1
ATOM 1726 N N . GLU A 1 224 ? -13.532 -13.638 4.031 1.00 91.81 224 GLU A N 1
ATOM 1727 C CA . GLU A 1 224 ? -14.368 -13.715 2.828 1.00 91.81 224 GLU A CA 1
ATOM 1728 C C . GLU A 1 224 ? -15.045 -12.381 2.463 1.00 91.81 224 GLU A C 1
ATOM 1730 O O . GLU A 1 224 ? -16.025 -12.340 1.718 1.00 91.81 224 GLU A O 1
ATOM 1735 N N . GLU A 1 225 ? -14.525 -11.253 2.962 1.00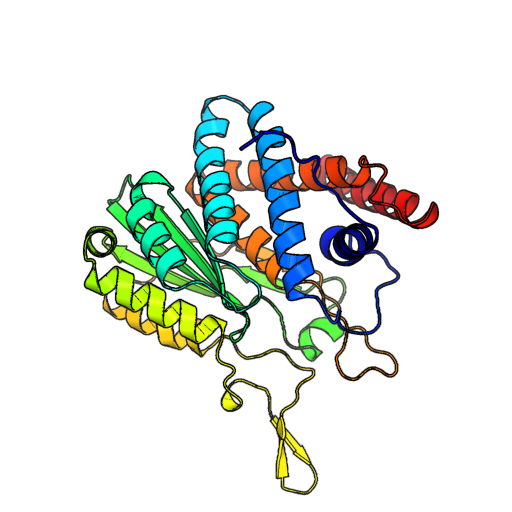 88.69 225 GLU A N 1
ATOM 1736 C CA . GLU A 1 225 ? -15.015 -9.928 2.582 1.00 88.69 225 GLU A CA 1
ATOM 1737 C C . GLU A 1 225 ? -15.022 -9.731 1.056 1.00 88.69 225 GLU A C 1
ATOM 1739 O O . GLU A 1 225 ? -14.059 -10.035 0.345 1.00 88.69 225 GLU A O 1
ATOM 1744 N N . VAL A 1 226 ? -16.099 -9.120 0.549 1.00 89.06 226 VAL A N 1
ATOM 1745 C CA . VAL A 1 226 ? -16.249 -8.813 -0.879 1.00 89.06 226 VAL A CA 1
ATOM 1746 C C . VAL A 1 226 ? -15.038 -8.025 -1.373 1.00 89.06 226 VAL A C 1
ATOM 1748 O O . VAL A 1 226 ? -14.760 -6.919 -0.906 1.00 89.06 226 VAL A O 1
ATOM 1751 N N . LYS A 1 227 ? -14.319 -8.568 -2.357 1.00 93.62 227 LYS A N 1
ATOM 1752 C CA . LYS A 1 227 ? -13.132 -7.916 -2.924 1.00 93.62 227 LYS A CA 1
ATOM 1753 C C . LYS A 1 227 ? -13.495 -6.601 -3.621 1.00 93.62 227 LYS A C 1
ATOM 1755 O O . LYS A 1 227 ? -14.460 -6.515 -4.380 1.00 93.62 227 LYS A O 1
ATOM 1760 N N . LEU A 1 228 ? -12.676 -5.575 -3.411 1.00 93.31 228 LEU A N 1
ATOM 1761 C CA . LEU A 1 228 ? -12.700 -4.333 -4.174 1.00 93.31 228 LEU A CA 1
ATOM 1762 C C . LEU A 1 228 ? -12.409 -4.634 -5.641 1.00 93.31 228 LEU A C 1
ATOM 1764 O O . LEU A 1 228 ? -11.376 -5.212 -5.959 1.00 93.31 228 LEU A O 1
ATOM 1768 N N . VAL A 1 229 ? -13.267 -4.169 -6.541 1.00 94.12 229 VAL A N 1
ATOM 1769 C CA . VAL A 1 229 ? -13.003 -4.217 -7.980 1.00 94.12 229 VAL A CA 1
ATOM 1770 C C . VAL A 1 229 ? -12.502 -2.846 -8.423 1.00 94.12 229 VAL A C 1
ATOM 1772 O O . VAL A 1 229 ? -13.200 -1.839 -8.272 1.00 94.12 229 VAL A O 1
ATOM 1775 N N . LYS A 1 230 ? -11.277 -2.790 -8.950 1.00 90.88 230 LYS A N 1
ATOM 1776 C CA . LYS A 1 230 ? -10.652 -1.559 -9.443 1.00 90.88 230 LYS A CA 1
ATOM 1777 C C . LYS A 1 230 ? -10.216 -1.731 -10.895 1.00 90.88 230 LYS A C 1
ATOM 1779 O O . LYS A 1 230 ? -9.557 -2.703 -11.236 1.00 90.88 230 LYS A O 1
ATOM 1784 N N . CYS A 1 231 ? -10.522 -0.734 -11.721 1.00 91.69 231 CYS A N 1
ATOM 1785 C CA . CYS A 1 231 ? -9.855 -0.538 -13.005 1.00 91.69 231 CYS A CA 1
ATOM 1786 C C . CYS A 1 231 ? -8.518 0.173 -12.733 1.00 91.69 231 CYS A C 1
ATOM 1788 O O . CYS A 1 231 ? -8.489 1.350 -12.352 1.00 91.69 231 CYS A O 1
ATOM 1790 N N . VAL A 1 232 ? -7.421 -0.570 -12.826 1.00 91.62 232 VAL A N 1
ATOM 1791 C CA . VAL A 1 232 ? -6.056 -0.090 -12.617 1.00 91.62 232 VAL A CA 1
ATOM 1792 C C . VAL A 1 232 ? -5.496 0.338 -13.964 1.00 91.62 232 VAL A C 1
ATOM 1794 O O . VAL A 1 232 ? -5.320 -0.480 -14.857 1.00 91.62 232 VAL A O 1
ATOM 1797 N N . ARG A 1 233 ? -5.238 1.638 -14.110 1.00 89.44 233 ARG A N 1
ATOM 1798 C CA . ARG A 1 233 ? -4.490 2.163 -15.253 1.00 89.44 233 ARG A CA 1
ATOM 1799 C C . ARG A 1 233 ? -3.010 2.074 -14.943 1.00 89.44 233 ARG A C 1
ATOM 1801 O O . ARG A 1 233 ? -2.575 2.695 -13.968 1.00 89.44 233 ARG A O 1
ATOM 1808 N N . ASP A 1 234 ? -2.317 1.325 -15.770 1.00 86.12 234 ASP A N 1
ATOM 1809 C CA . ASP A 1 234 ? -0.887 1.084 -15.739 1.00 86.12 234 ASP A CA 1
ATOM 1810 C C . ASP A 1 234 ? -0.389 1.128 -17.187 1.00 86.12 234 ASP A C 1
ATOM 1812 O O . ASP A 1 234 ? -1.192 0.942 -18.101 1.00 86.12 234 ASP A O 1
ATOM 1816 N N . GLU A 1 235 ? 0.891 1.406 -17.379 1.00 88.44 235 GLU A N 1
ATOM 1817 C CA . GLU A 1 235 ? 1.540 1.485 -18.689 1.00 88.44 235 GLU A CA 1
ATOM 1818 C C . GLU A 1 235 ? 2.960 0.931 -18.560 1.00 88.44 235 GLU A C 1
ATOM 1820 O O . GLU A 1 235 ? 3.587 1.052 -17.506 1.00 88.44 235 GLU A O 1
ATOM 1825 N N . VAL A 1 236 ? 3.468 0.333 -19.636 1.00 90.88 236 VAL A N 1
ATOM 1826 C CA . VAL A 1 236 ? 4.859 -0.126 -19.723 1.00 90.88 236 VAL A CA 1
ATOM 1827 C C . VAL A 1 236 ? 5.488 0.560 -20.921 1.00 90.88 236 VAL A C 1
ATOM 1829 O O . VAL A 1 236 ? 5.299 0.131 -22.058 1.00 90.88 236 VAL A O 1
ATOM 1832 N N . ASN A 1 237 ? 6.211 1.643 -20.656 1.00 90.00 237 ASN A N 1
ATOM 1833 C CA . ASN A 1 237 ? 6.789 2.495 -21.688 1.00 90.00 237 ASN A CA 1
ATOM 1834 C C . ASN A 1 237 ? 8.299 2.307 -21.727 1.00 90.00 237 ASN A C 1
ATOM 1836 O O . ASN A 1 237 ? 8.971 2.404 -20.703 1.00 90.00 237 ASN A O 1
ATOM 1840 N N . TRP A 1 238 ? 8.839 2.027 -22.907 1.00 90.00 238 TRP A N 1
ATOM 1841 C CA . TRP A 1 238 ? 10.273 1.850 -23.075 1.00 90.00 238 TRP A CA 1
ATOM 1842 C C . TRP A 1 238 ? 10.716 2.320 -24.456 1.00 90.00 238 TRP A C 1
ATOM 1844 O O . TRP A 1 238 ? 10.180 1.890 -25.477 1.00 90.00 238 TRP A O 1
ATOM 1854 N N . MET A 1 239 ? 11.767 3.141 -24.480 1.00 90.25 239 MET A N 1
ATOM 1855 C CA . MET A 1 239 ? 12.497 3.487 -25.695 1.00 90.25 239 MET A CA 1
ATOM 1856 C C . MET A 1 239 ? 13.993 3.540 -25.389 1.00 90.25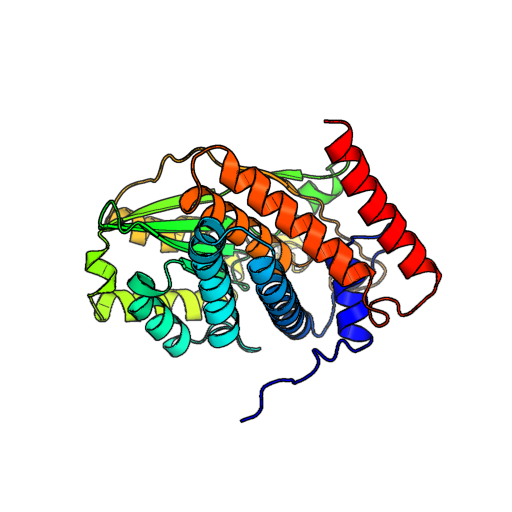 239 MET A C 1
ATOM 1858 O O . MET A 1 239 ? 14.437 4.396 -24.637 1.00 90.25 239 MET A O 1
ATOM 1862 N N . SER A 1 240 ? 14.767 2.612 -25.961 1.00 90.56 240 SER A N 1
ATOM 1863 C CA . SER A 1 240 ? 16.234 2.551 -25.805 1.00 90.56 240 SER A CA 1
ATOM 1864 C C . SER A 1 240 ? 16.748 2.602 -24.351 1.00 90.56 240 SER A C 1
ATOM 1866 O O . SER A 1 240 ? 17.823 3.135 -24.104 1.00 90.56 240 SER A O 1
ATOM 1868 N N . ALA A 1 241 ? 16.006 2.013 -23.406 1.00 91.00 241 ALA A N 1
ATOM 1869 C CA . ALA A 1 241 ? 16.324 1.983 -21.975 1.00 91.00 241 ALA A CA 1
ATOM 1870 C C . ALA A 1 241 ? 16.527 0.546 -21.451 1.00 91.00 241 ALA A C 1
ATOM 1872 O O . ALA A 1 241 ? 16.030 -0.427 -22.039 1.00 91.00 241 ALA A O 1
ATOM 1873 N N . LEU A 1 242 ? 17.250 0.398 -20.332 1.00 90.62 242 LEU A N 1
ATOM 1874 C CA . LEU A 1 242 ? 17.452 -0.902 -19.675 1.00 90.62 242 LEU A CA 1
ATOM 1875 C C . LEU A 1 242 ? 16.138 -1.424 -19.078 1.00 90.62 242 LEU A C 1
ATOM 1877 O O . LEU A 1 242 ? 15.700 -2.530 -19.422 1.00 90.62 242 LEU A O 1
ATOM 1881 N N . LEU A 1 243 ? 15.512 -0.600 -18.233 1.00 92.88 243 LEU A N 1
ATOM 1882 C CA . LEU A 1 243 ? 14.240 -0.865 -17.569 1.00 92.88 243 LEU A CA 1
ATOM 1883 C C . LEU A 1 243 ? 13.147 0.071 -18.109 1.00 92.88 243 LEU A C 1
ATOM 1885 O O . LEU A 1 243 ? 13.411 1.257 -18.325 1.00 92.88 243 LEU A O 1
ATOM 1889 N N . PRO A 1 244 ? 11.924 -0.440 -18.335 1.00 93.75 244 PRO A N 1
ATOM 1890 C CA . PRO A 1 244 ? 10.814 0.386 -18.783 1.00 93.75 244 PRO A CA 1
ATOM 1891 C C . PRO A 1 244 ? 10.320 1.296 -17.661 1.00 93.75 244 PRO A C 1
ATOM 1893 O O . PRO A 1 244 ? 10.309 0.905 -16.493 1.00 93.75 244 PRO A O 1
ATOM 1896 N N . TRP A 1 245 ? 9.805 2.463 -18.031 1.00 95.25 245 TRP A N 1
ATOM 1897 C CA . TRP A 1 245 ? 8.963 3.231 -17.131 1.00 95.25 245 TRP A CA 1
ATOM 1898 C C . TRP A 1 245 ? 7.673 2.460 -16.842 1.00 95.25 245 TRP A C 1
ATOM 1900 O O . TRP A 1 245 ? 7.023 1.934 -17.757 1.00 95.25 245 TRP A O 1
ATOM 1910 N N . ARG A 1 246 ? 7.290 2.420 -15.566 1.00 94.12 246 ARG A N 1
ATOM 1911 C CA . ARG A 1 246 ? 6.032 1.848 -15.085 1.00 94.12 246 ARG A CA 1
ATOM 1912 C C . ARG A 1 246 ? 5.402 2.783 -14.075 1.00 94.12 246 ARG A C 1
ATOM 1914 O O . ARG A 1 246 ? 6.088 3.511 -13.358 1.00 94.12 246 ARG A O 1
ATOM 1921 N N . ARG A 1 247 ? 4.077 2.726 -13.964 1.00 94.56 247 ARG A N 1
ATOM 1922 C CA . ARG A 1 247 ? 3.387 3.507 -12.942 1.00 94.56 247 ARG A CA 1
ATOM 1923 C C . ARG A 1 247 ? 3.804 3.033 -11.545 1.00 94.56 247 ARG A C 1
ATOM 1925 O O . ARG A 1 247 ? 3.993 1.846 -11.314 1.00 94.56 247 ARG A O 1
ATOM 1932 N N . SER A 1 248 ? 3.873 3.974 -10.602 1.00 96.50 248 SER A N 1
ATOM 1933 C CA . SER A 1 248 ? 4.367 3.738 -9.234 1.00 96.50 248 SER A CA 1
ATOM 1934 C C . SER A 1 248 ? 3.585 2.602 -8.551 1.00 96.50 248 SER A C 1
ATOM 1936 O O . SER A 1 248 ? 2.368 2.737 -8.345 1.00 96.50 248 SER A O 1
ATOM 1938 N N . PRO A 1 249 ? 4.261 1.512 -8.147 1.00 95.94 249 PRO A N 1
ATOM 1939 C CA . PRO A 1 249 ? 3.634 0.447 -7.374 1.00 95.94 249 PRO A CA 1
ATOM 1940 C C . PRO A 1 249 ? 3.201 0.924 -5.983 1.00 95.94 249 PRO A C 1
ATOM 1942 O O . PRO A 1 249 ? 2.104 0.579 -5.532 1.00 95.94 249 PRO A O 1
ATOM 1945 N N . ALA A 1 250 ? 3.989 1.794 -5.332 1.00 97.00 250 ALA A N 1
ATOM 1946 C CA . ALA A 1 250 ? 3.627 2.367 -4.032 1.00 97.00 250 ALA A CA 1
ATOM 1947 C C . ALA A 1 250 ? 2.346 3.214 -4.117 1.00 97.00 250 ALA A C 1
ATOM 1949 O O . ALA A 1 250 ? 1.507 3.178 -3.214 1.00 97.00 250 ALA A O 1
ATOM 1950 N N . TRP A 1 251 ? 2.125 3.917 -5.234 1.00 97.69 251 TRP A N 1
ATOM 1951 C CA . TRP A 1 251 ? 0.873 4.628 -5.482 1.00 97.69 251 TRP A CA 1
ATOM 1952 C C . TRP A 1 251 ? -0.329 3.679 -5.543 1.00 97.69 251 TRP A C 1
ATOM 1954 O O . TRP A 1 251 ? -1.384 3.975 -4.970 1.00 97.69 251 TRP A O 1
ATOM 1964 N N . LEU A 1 252 ? -0.212 2.521 -6.210 1.00 97.69 252 LEU A N 1
ATOM 1965 C CA . LEU A 1 252 ? -1.298 1.541 -6.195 1.00 97.69 252 LEU A CA 1
ATOM 1966 C C . LEU A 1 252 ? -1.499 0.953 -4.795 1.00 97.69 252 LEU A C 1
ATOM 1968 O O . LEU A 1 252 ? -2.650 0.887 -4.352 1.00 97.69 252 LEU A O 1
ATOM 1972 N N . ALA A 1 253 ? -0.410 0.587 -4.111 1.00 98.25 253 ALA A N 1
ATOM 1973 C CA . ALA A 1 253 ? -0.421 0.065 -2.748 1.00 98.25 253 ALA A CA 1
ATOM 1974 C C . ALA A 1 253 ? -1.202 0.990 -1.810 1.00 98.25 253 ALA A C 1
ATOM 1976 O O . ALA A 1 253 ? -2.202 0.579 -1.217 1.00 98.25 253 ALA A O 1
ATOM 1977 N N . LEU A 1 254 ? -0.844 2.275 -1.795 1.00 98.00 254 LEU A N 1
ATOM 1978 C CA . LEU A 1 254 ? -1.498 3.293 -0.986 1.00 98.00 254 LEU A CA 1
ATOM 1979 C C . LEU A 1 254 ? -2.986 3.450 -1.327 1.00 98.00 254 LEU A C 1
ATOM 1981 O O . LEU A 1 254 ? -3.839 3.477 -0.439 1.00 98.00 254 LEU A O 1
ATOM 1985 N N . ARG A 1 255 ? -3.341 3.532 -2.616 1.00 97.62 255 ARG A N 1
ATOM 1986 C CA . ARG A 1 255 ? -4.749 3.660 -3.031 1.00 97.62 255 ARG A CA 1
ATOM 1987 C C . ARG A 1 255 ? -5.594 2.453 -2.637 1.00 97.62 255 ARG A C 1
ATOM 1989 O O . ARG A 1 255 ? -6.800 2.598 -2.411 1.00 97.62 255 ARG A O 1
ATOM 1996 N N . VAL A 1 256 ? -5.019 1.255 -2.666 1.00 98.12 256 VAL A N 1
ATOM 1997 C CA . VAL A 1 256 ? -5.716 0.042 -2.239 1.00 98.12 256 VAL A CA 1
ATOM 1998 C C . VAL A 1 256 ? -5.845 0.026 -0.723 1.00 98.12 256 VAL A C 1
ATOM 2000 O O . VAL A 1 256 ? -6.975 -0.106 -0.259 1.00 98.12 256 VAL A O 1
ATOM 2003 N N . ALA A 1 257 ? -4.759 0.278 0.010 1.00 98.38 257 ALA A N 1
ATOM 2004 C CA . ALA A 1 257 ? -4.739 0.352 1.467 1.00 98.38 257 ALA A CA 1
ATOM 2005 C C . ALA A 1 257 ? -5.758 1.358 2.015 1.00 98.38 257 ALA A C 1
ATOM 2007 O O . ALA A 1 257 ? -6.636 0.980 2.786 1.00 98.38 257 ALA A O 1
ATOM 2008 N N . LEU A 1 258 ? -5.744 2.603 1.519 1.00 97.81 258 LEU A N 1
ATOM 2009 C CA . LEU A 1 258 ? -6.726 3.622 1.902 1.00 97.81 258 LEU A CA 1
ATOM 2010 C C . LEU A 1 258 ? -8.160 3.141 1.683 1.00 97.81 258 LEU A C 1
ATOM 2012 O O . LEU A 1 258 ? -9.004 3.300 2.555 1.00 97.81 258 LEU A O 1
ATOM 2016 N N . GLN A 1 259 ? -8.464 2.538 0.531 1.00 96.62 259 GLN A N 1
ATOM 2017 C CA . GLN A 1 259 ? -9.830 2.088 0.273 1.00 96.62 259 GLN A CA 1
ATOM 2018 C C . GLN A 1 259 ? -10.232 0.888 1.146 1.00 96.62 259 GLN A C 1
ATOM 2020 O O . GLN A 1 259 ? -11.401 0.801 1.516 1.00 96.62 259 GLN A O 1
ATOM 2025 N N . LEU A 1 260 ? -9.306 -0.027 1.456 1.00 96.81 260 LEU A N 1
ATOM 2026 C CA . LEU A 1 260 ? -9.563 -1.157 2.356 1.00 96.81 260 LEU A CA 1
ATOM 2027 C C . LEU A 1 260 ? -9.843 -0.663 3.777 1.00 96.81 260 LEU A C 1
ATOM 2029 O O . LEU A 1 260 ? -10.878 -1.012 4.338 1.00 96.81 260 LEU A O 1
ATOM 2033 N N . VAL A 1 261 ? -8.988 0.213 4.308 1.00 96.62 261 VAL A N 1
ATOM 2034 C CA . VAL A 1 261 ? -9.158 0.803 5.642 1.00 96.62 261 VAL A CA 1
ATOM 2035 C C . VAL A 1 261 ? -10.458 1.596 5.721 1.00 96.62 261 VAL A C 1
ATOM 2037 O O . VAL A 1 261 ? -11.287 1.327 6.579 1.00 96.62 261 VAL A O 1
ATOM 2040 N N . LEU A 1 262 ? -10.724 2.499 4.773 1.00 95.75 262 LEU A N 1
ATOM 2041 C CA . LEU A 1 262 ? -11.954 3.301 4.790 1.00 95.75 262 LEU A CA 1
ATOM 2042 C C . LEU A 1 262 ? -13.221 2.455 4.652 1.00 95.75 262 LEU A C 1
ATOM 2044 O O . LEU A 1 262 ? -14.250 2.812 5.215 1.00 95.75 262 LEU A O 1
ATOM 2048 N N . ARG A 1 263 ? -13.171 1.334 3.925 1.00 93.75 263 ARG A N 1
ATOM 2049 C CA . ARG A 1 263 ? -14.301 0.398 3.861 1.00 93.75 263 ARG A CA 1
ATOM 2050 C C . ARG A 1 263 ? -14.601 -0.235 5.221 1.00 93.75 263 ARG A C 1
ATOM 2052 O O . ARG A 1 263 ? -15.754 -0.552 5.472 1.00 93.75 263 ARG A O 1
ATOM 2059 N N . ARG A 1 264 ? -13.583 -0.441 6.058 1.00 93.94 264 ARG A N 1
ATOM 2060 C CA . ARG A 1 264 ? -13.727 -1.024 7.398 1.00 93.94 264 ARG A CA 1
ATOM 2061 C C . ARG A 1 264 ? -14.090 0.025 8.449 1.00 93.94 264 ARG A C 1
ATOM 2063 O O . ARG A 1 264 ? -14.856 -0.277 9.350 1.00 93.94 264 ARG A O 1
ATOM 2070 N N . CYS A 1 265 ? -13.605 1.261 8.308 1.00 91.75 265 CYS A N 1
ATOM 2071 C CA . CYS A 1 265 ? -13.902 2.343 9.254 1.00 91.75 265 CYS A CA 1
ATOM 2072 C C . CYS A 1 265 ? -15.304 2.945 9.083 1.00 91.75 265 CYS A C 1
ATOM 2074 O O . CYS A 1 265 ? -15.872 3.477 10.038 1.00 91.75 265 CYS A O 1
ATOM 2076 N N . PHE A 1 266 ? -15.834 2.954 7.858 1.00 92.06 266 PHE A N 1
ATOM 2077 C CA . PHE A 1 266 ? -17.110 3.592 7.541 1.00 92.06 266 PHE A CA 1
ATOM 2078 C C . PHE A 1 266 ? -18.216 2.558 7.301 1.00 92.06 266 PHE A C 1
ATOM 2080 O O . PHE A 1 266 ? -17.944 1.497 6.737 1.00 92.06 266 PHE A O 1
ATOM 2087 N N . PRO A 1 267 ? -19.477 2.879 7.642 1.00 84.44 267 PRO A N 1
ATOM 2088 C CA . PRO A 1 267 ? -20.621 2.046 7.293 1.00 84.44 267 PRO A CA 1
ATOM 2089 C C . PRO A 1 267 ? -20.678 1.735 5.787 1.00 84.44 267 PRO A C 1
ATOM 2091 O O . PRO A 1 267 ? -20.410 2.594 4.946 1.00 84.44 267 PRO A O 1
ATOM 2094 N N . GLN A 1 268 ? -21.037 0.488 5.466 1.00 73.12 268 GLN A N 1
ATOM 2095 C CA . GLN A 1 268 ? -21.082 -0.155 4.139 1.00 73.12 268 GLN A CA 1
ATOM 2096 C C . GLN A 1 268 ? -20.729 0.717 2.913 1.00 73.12 268 GLN A C 1
ATOM 2098 O O . GLN A 1 268 ? -19.656 0.576 2.321 1.00 73.12 268 GLN A O 1
ATOM 2103 N N . THR A 1 269 ? -21.648 1.579 2.463 1.00 74.75 269 THR A N 1
ATOM 2104 C CA . THR A 1 269 ? -21.513 2.321 1.199 1.00 74.75 269 THR A CA 1
ATOM 2105 C C . THR A 1 269 ? -20.739 3.633 1.327 1.00 74.75 269 THR A C 1
ATOM 2107 O O . THR A 1 269 ? -20.247 4.154 0.320 1.00 74.75 269 THR A O 1
ATOM 2110 N N . GLU A 1 270 ? -20.587 4.160 2.541 1.00 89.19 270 GLU A N 1
ATOM 2111 C CA . GLU A 1 270 ? -19.983 5.469 2.799 1.00 89.19 270 GLU A CA 1
ATOM 2112 C C . GLU A 1 270 ? -18.471 5.454 2.588 1.00 89.19 270 GLU A C 1
ATOM 2114 O O . GLU A 1 270 ? -17.922 6.391 2.005 1.00 89.19 270 GLU A O 1
ATOM 2119 N N . GLY A 1 271 ? -17.786 4.362 2.947 1.00 89.94 271 GLY A N 1
ATOM 2120 C CA . GLY A 1 271 ? -16.329 4.256 2.792 1.00 89.94 271 GLY A CA 1
ATOM 2121 C C . GLY A 1 271 ? -15.867 4.476 1.348 1.00 89.94 271 GLY A C 1
ATOM 2122 O O . GLY A 1 271 ? -14.857 5.134 1.088 1.00 89.94 271 GLY A O 1
ATOM 2123 N N . ARG A 1 272 ? -16.659 4.015 0.368 1.00 89.81 272 ARG A N 1
ATOM 2124 C CA . ARG A 1 272 ? -16.398 4.265 -1.059 1.00 89.81 272 ARG A CA 1
ATOM 2125 C C . ARG A 1 272 ? -16.570 5.739 -1.422 1.00 89.81 272 ARG A C 1
ATOM 2127 O O . ARG A 1 272 ? -15.805 6.243 -2.247 1.00 89.81 272 ARG A O 1
ATOM 2134 N N . LEU A 1 273 ? -17.577 6.411 -0.866 1.00 91.25 273 LEU A N 1
ATOM 2135 C CA . LEU A 1 273 ? -17.816 7.832 -1.104 1.00 91.25 273 LEU A CA 1
ATOM 2136 C C . LEU A 1 273 ? -16.678 8.670 -0.512 1.00 91.25 273 LEU A C 1
ATOM 2138 O O . LEU A 1 273 ? -16.098 9.477 -1.238 1.00 91.25 273 LEU A O 1
ATOM 2142 N N . HIS A 1 274 ? -16.292 8.399 0.738 1.00 94.50 274 HIS A N 1
ATOM 2143 C CA . HIS A 1 274 ? -15.168 9.046 1.415 1.00 94.50 274 HIS A CA 1
ATOM 2144 C C . HIS A 1 274 ? -13.854 8.853 0.666 1.00 94.50 274 HIS A C 1
ATOM 2146 O O . HIS A 1 274 ? -13.202 9.844 0.337 1.00 94.50 274 HIS A O 1
ATOM 2152 N N . TYR A 1 275 ? -13.505 7.612 0.303 1.00 94.88 275 TYR A N 1
ATOM 2153 C CA . TYR A 1 275 ? -12.310 7.330 -0.497 1.00 94.88 275 TYR A CA 1
ATOM 2154 C C . TYR A 1 275 ? -12.285 8.177 -1.766 1.00 94.88 275 TYR A C 1
ATOM 2156 O O . TYR A 1 275 ? -11.314 8.870 -2.061 1.00 94.88 275 TYR A O 1
ATOM 2164 N N . LYS A 1 276 ? -13.380 8.152 -2.528 1.00 92.56 276 LYS A N 1
ATOM 2165 C CA . LYS A 1 276 ? -13.429 8.891 -3.779 1.00 92.56 276 LYS A CA 1
ATOM 2166 C C . LYS A 1 276 ? -13.407 10.412 -3.540 1.00 92.56 276 LYS A C 1
ATOM 2168 O O . LYS A 1 276 ? -12.854 11.126 -4.372 1.00 92.56 276 LYS A O 1
ATOM 2173 N N . ASN A 1 277 ? -14.039 10.938 -2.486 1.00 93.44 277 ASN A N 1
ATOM 2174 C CA . ASN A 1 277 ? -14.005 12.371 -2.149 1.00 93.44 277 ASN A CA 1
ATOM 2175 C C . ASN A 1 277 ? -12.576 12.819 -1.852 1.00 93.44 277 ASN A C 1
ATOM 2177 O O . ASN A 1 277 ? -12.117 13.788 -2.449 1.00 93.44 277 ASN A O 1
ATOM 2181 N N . PHE A 1 278 ? -11.847 12.047 -1.046 1.00 96.25 278 PHE A N 1
ATOM 2182 C CA . PHE A 1 278 ? -10.436 12.305 -0.790 1.00 96.25 278 PHE A CA 1
ATOM 2183 C C . PHE A 1 278 ? -9.596 12.249 -2.069 1.00 96.25 278 PHE A C 1
ATOM 2185 O O . PHE A 1 278 ? -8.806 13.148 -2.308 1.00 96.25 278 PHE A O 1
ATOM 2192 N N . MET A 1 279 ? -9.800 11.260 -2.948 1.00 95.00 279 MET A N 1
ATOM 2193 C CA . MET A 1 279 ? -9.063 11.195 -4.220 1.00 95.00 279 MET A CA 1
ATOM 2194 C C . MET A 1 279 ? -9.289 12.429 -5.109 1.00 95.00 279 MET A C 1
ATOM 2196 O O . MET A 1 279 ? -8.373 12.829 -5.823 1.00 95.00 279 MET A O 1
ATOM 2200 N N . LEU A 1 280 ? -10.491 13.018 -5.095 1.00 91.75 280 LEU A N 1
ATOM 2201 C CA . LEU A 1 280 ? -10.758 14.269 -5.812 1.00 91.75 280 LEU A CA 1
ATOM 2202 C C . LEU A 1 280 ? -10.082 15.457 -5.140 1.00 91.75 280 LEU A C 1
ATOM 2204 O O . LEU A 1 280 ? -9.418 16.221 -5.830 1.00 91.75 280 LEU A O 1
ATOM 2208 N N . TYR A 1 281 ? -10.239 15.582 -3.821 1.00 93.81 281 TYR A N 1
ATOM 2209 C CA . TYR A 1 281 ? -9.594 16.632 -3.041 1.00 93.81 281 TYR A CA 1
ATOM 2210 C C . TYR A 1 281 ? -8.081 16.603 -3.258 1.00 93.81 281 TYR A C 1
ATOM 2212 O O . TYR A 1 281 ? -7.508 17.598 -3.673 1.00 93.81 281 TYR A O 1
ATOM 2220 N N . LEU A 1 282 ? -7.462 15.426 -3.131 1.00 94.31 282 LEU A N 1
ATOM 2221 C CA . LEU A 1 282 ? -6.044 15.206 -3.379 1.00 94.31 282 LEU A CA 1
ATOM 2222 C C . LEU A 1 282 ? -5.619 15.725 -4.752 1.00 94.31 282 LEU A C 1
ATOM 2224 O O . LEU A 1 282 ? -4.697 16.523 -4.845 1.00 94.31 282 LEU A O 1
ATOM 2228 N N . MET A 1 283 ? -6.291 15.303 -5.824 1.00 91.12 283 MET A N 1
ATOM 2229 C CA . MET A 1 283 ? -5.923 15.745 -7.171 1.00 91.12 283 MET A CA 1
ATOM 2230 C C . MET A 1 283 ? -6.160 17.240 -7.397 1.00 91.12 283 MET A C 1
ATOM 2232 O O . MET A 1 283 ? -5.362 17.864 -8.089 1.00 91.12 283 MET A O 1
ATOM 2236 N N . ALA A 1 284 ? -7.224 17.813 -6.831 1.00 89.88 284 ALA A N 1
ATOM 2237 C CA . ALA A 1 284 ? -7.509 19.241 -6.933 1.00 89.88 284 ALA A CA 1
ATOM 2238 C C . ALA A 1 284 ? -6.458 20.074 -6.185 1.00 89.88 284 ALA A C 1
ATOM 2240 O O . ALA A 1 284 ? -5.911 21.013 -6.752 1.00 89.88 284 ALA A O 1
ATOM 2241 N N . THR A 1 285 ? -6.112 19.685 -4.956 1.00 90.88 285 THR A N 1
ATOM 2242 C CA . THR A 1 285 ? -5.062 20.328 -4.159 1.00 90.88 285 THR A CA 1
ATOM 2243 C C . THR A 1 285 ? -3.703 20.219 -4.842 1.00 90.88 285 THR A C 1
ATOM 2245 O O . THR A 1 285 ? -2.969 21.199 -4.892 1.00 90.88 285 THR A O 1
ATOM 2248 N N . LEU A 1 286 ? -3.370 19.054 -5.404 1.00 89.25 286 LEU A N 1
ATOM 2249 C CA . LEU A 1 286 ? -2.134 18.869 -6.163 1.00 89.25 286 LEU A CA 1
ATOM 2250 C C . LEU A 1 286 ? -2.124 19.736 -7.436 1.00 89.25 286 LEU A C 1
ATOM 2252 O O . LEU A 1 286 ? -1.141 20.415 -7.693 1.00 89.25 286 LEU A O 1
ATOM 2256 N N . ALA A 1 287 ? -3.219 19.792 -8.198 1.00 84.88 287 ALA A N 1
ATOM 2257 C CA . ALA A 1 287 ? -3.292 20.612 -9.412 1.00 84.88 287 ALA A CA 1
ATOM 2258 C C . ALA A 1 287 ? -3.241 22.126 -9.134 1.00 84.88 287 ALA A C 1
ATOM 2260 O O . ALA A 1 287 ? -2.787 22.886 -9.984 1.00 84.88 287 ALA A O 1
ATOM 2261 N N . ALA A 1 288 ? -3.715 22.562 -7.963 1.00 83.25 288 ALA A N 1
ATOM 2262 C CA . ALA A 1 288 ? -3.700 23.963 -7.551 1.00 83.25 288 ALA A CA 1
ATOM 2263 C C . ALA A 1 288 ? -2.341 24.431 -7.000 1.00 83.25 288 ALA A C 1
ATOM 2265 O O . ALA A 1 288 ? -2.130 25.633 -6.865 1.00 83.25 288 ALA A O 1
ATOM 2266 N N . LYS A 1 289 ? -1.419 23.519 -6.661 1.00 79.31 289 LYS A N 1
ATOM 2267 C CA . LYS A 1 289 ? -0.085 23.902 -6.184 1.00 79.31 289 LYS A CA 1
ATOM 2268 C C . LYS A 1 289 ? 0.784 24.361 -7.353 1.00 79.31 289 LYS A C 1
ATOM 2270 O O . LYS A 1 289 ? 1.100 23.575 -8.240 1.00 79.31 289 LYS A O 1
ATOM 2275 N N . GLU A 1 290 ? 1.240 25.609 -7.289 1.00 58.31 290 GLU A N 1
ATOM 2276 C CA . GLU A 1 290 ? 2.031 26.281 -8.334 1.00 58.31 290 GLU A CA 1
ATOM 2277 C C . GLU A 1 290 ? 3.364 25.576 -8.676 1.00 58.31 290 GLU A C 1
ATOM 2279 O O . GLU A 1 290 ? 3.897 25.774 -9.762 1.00 58.31 290 GLU A O 1
ATOM 2284 N N . GLY A 1 291 ? 3.871 24.691 -7.805 1.00 57.91 291 GLY A N 1
ATOM 2285 C CA . GLY A 1 291 ? 5.077 23.883 -8.049 1.00 57.91 291 GLY A CA 1
ATOM 2286 C C . GLY A 1 291 ? 4.851 22.572 -8.814 1.00 57.91 291 GLY A C 1
ATOM 2287 O O . GLY A 1 291 ? 5.818 21.954 -9.250 1.00 57.91 291 GLY A O 1
ATOM 2288 N N . LEU A 1 292 ? 3.600 22.128 -9.004 1.00 56.66 292 LEU A N 1
ATOM 2289 C CA . LEU A 1 292 ? 3.281 20.854 -9.672 1.00 56.66 292 LEU A CA 1
ATOM 2290 C C . LEU A 1 292 ? 3.259 20.922 -11.203 1.00 56.66 292 LEU A C 1
ATOM 2292 O O . LEU A 1 292 ? 2.949 19.943 -11.881 1.00 56.66 292 LEU A O 1
ATOM 2296 N N . SER A 1 293 ? 3.615 22.083 -11.742 1.00 54.31 293 SER A N 1
ATOM 2297 C CA . SER A 1 293 ? 3.841 22.274 -13.158 1.00 54.31 293 SER A CA 1
ATOM 2298 C C . SER A 1 293 ? 5.218 22.811 -13.429 1.00 54.31 293 SER A C 1
ATOM 2300 O O . SER A 1 293 ? 5.512 23.982 -13.185 1.00 54.31 293 SER A O 1
ATOM 2302 N N . VAL A 1 294 ? 6.040 21.968 -14.028 1.00 53.88 294 VAL A N 1
ATOM 2303 C CA . VAL A 1 294 ? 7.309 22.420 -14.577 1.00 53.88 294 VAL A CA 1
ATOM 2304 C C . VAL A 1 294 ? 7.034 23.218 -15.862 1.00 53.88 294 VAL A C 1
ATOM 2306 O O . VAL A 1 294 ? 7.841 24.061 -16.255 1.00 53.88 294 VAL A O 1
ATOM 2309 N N . ARG A 1 295 ? 5.877 22.998 -16.525 1.00 59.88 295 ARG A N 1
ATOM 2310 C CA . ARG A 1 295 ? 5.503 23.661 -17.790 1.00 59.88 295 ARG A CA 1
ATOM 2311 C C . ARG A 1 295 ? 4.003 23.973 -17.920 1.00 59.88 295 ARG A C 1
ATOM 2313 O O . ARG A 1 295 ? 3.142 23.237 -17.448 1.00 59.88 295 ARG A O 1
ATOM 2320 N N . SER A 1 296 ? 3.671 25.031 -18.667 1.00 58.50 296 SER A N 1
ATOM 2321 C CA . SER A 1 296 ? 2.286 25.499 -18.880 1.00 58.50 296 SER A CA 1
ATOM 2322 C C . SER A 1 296 ? 1.341 24.457 -19.500 1.00 58.50 296 SER A C 1
ATOM 2324 O O . SER A 1 296 ? 0.146 24.464 -19.213 1.00 58.50 296 SER A O 1
ATOM 2326 N N . HIS A 1 297 ? 1.850 23.533 -20.321 1.00 64.44 297 HIS A N 1
ATOM 2327 C CA . HIS A 1 297 ? 1.040 22.460 -20.910 1.00 64.44 297 HIS A CA 1
ATOM 2328 C C . HIS A 1 297 ? 0.674 21.360 -19.904 1.00 64.44 297 HIS A C 1
ATOM 2330 O O . HIS A 1 297 ? -0.422 20.811 -19.983 1.00 64.44 297 HIS A O 1
ATOM 2336 N N . GLU A 1 298 ? 1.539 21.086 -18.925 1.00 67.75 298 GLU A N 1
ATOM 2337 C CA . GLU A 1 298 ? 1.288 20.099 -17.868 1.00 67.75 298 GLU A CA 1
ATOM 2338 C C . GLU A 1 298 ? 0.173 20.579 -16.933 1.00 67.75 298 GLU A C 1
ATOM 2340 O O . GLU A 1 298 ? -0.705 19.793 -16.585 1.00 67.75 298 GLU A O 1
ATOM 2345 N N . LEU A 1 299 ? 0.121 21.885 -16.617 1.00 63.25 299 LEU A N 1
ATOM 2346 C CA . LEU A 1 299 ? -1.011 22.489 -15.892 1.00 63.25 299 LEU A CA 1
ATOM 2347 C C . LEU A 1 299 ? -2.330 22.241 -16.604 1.00 63.25 299 LEU A C 1
ATOM 2349 O O . LEU A 1 299 ? -3.298 21.787 -15.995 1.00 63.25 299 LEU A O 1
ATOM 2353 N N . VAL A 1 300 ? -2.379 22.563 -17.896 1.00 67.88 300 VAL A N 1
ATOM 2354 C CA . VAL A 1 300 ? -3.594 22.418 -18.699 1.00 67.88 300 VAL A CA 1
ATOM 2355 C C . VAL A 1 300 ? -4.053 20.959 -18.705 1.00 67.88 300 VAL A C 1
ATOM 2357 O O . VAL A 1 300 ? -5.250 20.696 -18.574 1.00 67.88 300 VAL A O 1
ATOM 2360 N N . ASP A 1 301 ? -3.124 20.010 -18.792 1.00 73.12 301 ASP A N 1
ATOM 2361 C CA . ASP A 1 301 ? -3.435 18.583 -18.744 1.00 73.12 301 ASP A CA 1
ATOM 2362 C C . ASP A 1 301 ? -3.882 18.126 -17.347 1.00 73.12 301 ASP A C 1
ATOM 2364 O O . ASP A 1 301 ? -4.900 17.437 -17.242 1.00 73.12 301 ASP A O 1
ATOM 2368 N N . CYS A 1 302 ? -3.221 18.566 -16.269 1.00 71.94 302 CYS A N 1
ATOM 2369 C CA . CYS A 1 302 ? -3.658 18.352 -14.884 1.00 71.94 302 CYS A CA 1
ATOM 2370 C C . CYS A 1 302 ? -5.108 18.794 -14.684 1.00 71.94 302 CYS A C 1
ATOM 2372 O O . CYS A 1 302 ? -5.945 18.012 -14.218 1.00 71.94 302 CYS A O 1
ATOM 2374 N N . TRP A 1 303 ? -5.425 20.027 -15.084 1.00 71.38 303 TRP A N 1
ATOM 2375 C CA . TRP A 1 303 ? -6.769 20.583 -14.977 1.00 71.38 303 TRP A CA 1
ATOM 2376 C C . TRP A 1 303 ? -7.769 19.803 -15.822 1.00 71.38 303 TRP A C 1
ATOM 2378 O O . TRP A 1 303 ? -8.801 19.404 -15.288 1.00 71.38 303 TRP A O 1
ATOM 2388 N N . LYS A 1 304 ? -7.467 19.493 -17.091 1.00 76.50 304 LYS A N 1
ATOM 2389 C CA . LYS A 1 304 ? -8.343 18.686 -17.965 1.00 76.50 304 LYS A CA 1
ATOM 2390 C C . LYS A 1 304 ? -8.610 17.293 -17.397 1.00 76.50 304 LYS A C 1
ATOM 2392 O O . LYS A 1 304 ? -9.754 16.826 -17.424 1.00 76.50 304 LYS A O 1
ATOM 2397 N N . ILE A 1 305 ? -7.588 16.619 -16.869 1.00 76.31 305 ILE A N 1
ATOM 2398 C CA . ILE A 1 305 ? -7.708 15.282 -16.271 1.00 76.31 305 ILE A CA 1
ATOM 2399 C C . ILE A 1 305 ? -8.571 15.347 -15.009 1.00 76.31 305 ILE A C 1
ATOM 2401 O O . ILE A 1 305 ? -9.505 14.548 -14.867 1.00 76.31 305 ILE A O 1
ATOM 2405 N N . SER A 1 306 ? -8.300 16.306 -14.121 1.00 74.12 306 SER A N 1
ATOM 2406 C CA . SER A 1 306 ? -9.091 16.542 -12.910 1.00 74.12 306 SER A CA 1
ATOM 2407 C C . SER A 1 306 ? -10.547 16.861 -13.254 1.00 74.12 306 SER A C 1
ATOM 2409 O O . SER A 1 306 ? -11.448 16.180 -12.761 1.00 74.12 306 SER A O 1
ATOM 2411 N N . HIS A 1 307 ? -10.791 17.783 -14.192 1.00 70.56 307 HIS A N 1
ATOM 2412 C CA . HIS A 1 307 ? -12.131 18.124 -14.683 1.00 70.56 307 HIS A CA 1
ATOM 2413 C C . HIS A 1 307 ? -12.861 16.911 -15.254 1.00 70.56 307 HIS A C 1
ATOM 2415 O O . HIS A 1 307 ? -14.026 16.685 -14.941 1.00 70.56 307 HIS A O 1
ATOM 2421 N N . THR A 1 308 ? -12.183 16.087 -16.056 1.00 74.50 308 THR A N 1
ATOM 2422 C CA . THR A 1 308 ? -12.783 14.882 -16.646 1.00 74.50 308 THR A CA 1
ATOM 2423 C C . THR A 1 308 ? -13.186 13.876 -15.566 1.00 74.50 308 THR A C 1
ATOM 2425 O O . THR A 1 308 ? -14.249 13.258 -15.655 1.00 74.50 308 THR A O 1
ATOM 2428 N N . ARG A 1 309 ? -12.362 13.694 -14.523 1.00 71.56 309 ARG A N 1
ATOM 2429 C CA . ARG A 1 309 ? -12.683 12.799 -13.397 1.00 71.56 309 ARG A CA 1
ATOM 2430 C C . ARG A 1 309 ? -13.835 13.337 -12.545 1.00 71.56 309 ARG A C 1
ATOM 2432 O O . ARG A 1 309 ? -14.670 12.535 -12.128 1.00 71.56 309 ARG A O 1
ATOM 2439 N N . ILE A 1 310 ? -13.898 14.653 -12.328 1.00 69.62 310 ILE A N 1
ATOM 2440 C CA . ILE A 1 310 ? -15.022 15.328 -11.662 1.00 69.62 310 ILE A CA 1
ATOM 2441 C C . ILE A 1 310 ? -16.302 15.150 -12.493 1.00 69.62 310 ILE A C 1
ATOM 2443 O O . ILE A 1 310 ? -17.293 14.630 -11.986 1.00 69.62 310 ILE A O 1
ATOM 2447 N N . GLY A 1 311 ? -16.260 15.464 -13.791 1.00 62.53 311 GLY A N 1
ATOM 2448 C CA . GLY A 1 311 ? -17.398 15.344 -14.705 1.00 62.53 311 GLY A CA 1
ATOM 2449 C C . GLY A 1 311 ? -17.967 13.926 -14.758 1.00 62.53 311 GLY A C 1
ATOM 2450 O O . GLY A 1 311 ? -19.151 13.725 -14.512 1.00 62.53 311 GLY A O 1
ATOM 2451 N N . ARG A 1 312 ? -17.123 12.900 -14.938 1.00 69.38 312 ARG A N 1
ATOM 2452 C CA . ARG A 1 312 ? -17.552 11.481 -14.928 1.00 69.38 312 ARG A CA 1
ATOM 2453 C C . ARG A 1 312 ? -18.253 11.038 -13.643 1.00 69.38 312 ARG A C 1
ATOM 2455 O O . ARG A 1 312 ? -18.829 9.952 -13.620 1.00 69.38 312 ARG A O 1
ATOM 2462 N N . ARG A 1 313 ? -18.117 11.807 -12.567 1.00 65.06 313 ARG A N 1
ATOM 2463 C CA . ARG A 1 313 ? -18.696 11.510 -11.265 1.00 65.06 313 ARG A CA 1
ATOM 2464 C C . ARG A 1 313 ? -19.958 12.310 -10.968 1.00 65.06 313 ARG A C 1
ATOM 2466 O O . ARG A 1 313 ? -20.776 11.812 -10.217 1.00 65.06 313 ARG A O 1
ATOM 2473 N N . ILE A 1 314 ? -20.101 13.505 -11.537 1.00 59.47 314 ILE A N 1
ATOM 2474 C CA . ILE A 1 314 ? -21.349 14.279 -11.475 1.00 59.47 314 ILE A CA 1
ATOM 2475 C C . ILE A 1 314 ? -22.413 13.641 -12.383 1.00 59.47 314 ILE A C 1
ATOM 2477 O O . ILE A 1 314 ? -23.585 13.624 -12.037 1.00 59.47 314 ILE A O 1
ATOM 2481 N N . TYR A 1 315 ? -22.001 13.064 -13.517 1.00 47.25 315 TYR A N 1
ATOM 2482 C CA . TYR A 1 315 ? -22.895 12.426 -14.494 1.00 47.25 315 TYR A CA 1
ATOM 2483 C C . TYR A 1 315 ? -23.144 10.916 -14.256 1.00 47.25 315 TYR A C 1
ATOM 2485 O O . TYR A 1 315 ? -23.613 10.228 -15.162 1.00 47.25 315 TYR A O 1
ATOM 2493 N N . LYS A 1 316 ? -22.803 10.372 -13.080 1.00 45.28 316 LYS A N 1
ATOM 2494 C CA . LYS A 1 316 ? -23.060 8.974 -12.679 1.00 45.28 316 LYS A CA 1
ATOM 2495 C C . LYS A 1 316 ? -23.731 8.917 -11.322 1.00 45.28 316 LYS A C 1
ATOM 2497 O O . LYS A 1 316 ? -24.603 8.042 -11.162 1.00 45.28 316 LYS A O 1
#

Foldseek 3Di:
DDDDPPLPCALVLLLLCLCFQLNFPDHDAEADPCQLVSLLSVLVLLLVLLVVVLVVDDPLVNVLSQLLSLQSVLQSQQQDPQWGNLVSQLVCLLCCVVSQKHWYQLPLLQKIKMWGQDPVQQKIKIFIDHLDAWQVQQVPDDQFDWDWPDPFMWIAGNVCSVDSVSSSVVSVLSRCSSRDHDQVQFDWDDDPNDIDGPPQTDGHNCCVRPNVVVVRCVRGHTDPPGIDIDGHNWHFHHDPYPYTDIHRSSVSSSLRNQLVSLCSSDPHPVSVVVSVVSSLSSLVVSLPDPNSDPDPVSSVSSVVSSVVSVVVVVVD

Radius of gyration: 19.54 Å; chains: 1; bounding box: 44×50×49 Å